Protein AF-A0A7Y4UCQ4-F1 (afdb_monomer_lite)

pLDDT: mean 80.86, std 16.16, range [41.56, 97.5]

Sequence (188 aa):
MRIICIPLCLLLSLCVSLFAQTPTPTATPKPRFQRITSHVVVISIGGLQGICVTKPSNCATPMVALQRWRERGVVAQTAESVYPSQTLPAHATILTGRLPVDHKVTTNQHFDETRGTLSETNLDDALHLPKENLLSLLEKEKLTVAAMGFPMTAQAAITTNQSFAVVTQPNTRKAKETLAAVVTRDRA

Foldseek 3Di:
DDDDPPPVVVVVVVVVVVPPPDPDPPPDPDDDDDDPDPDDDDDDDPPPDLCCLQPVVPDPDRPPVSVVCVVVHDDDPDDDAAPVNDQQQRLLCVFAVDHCVVLVCHDQFDQDPVVRHTDPDGPQALVSGDCDTNLNVCVVVVHADEEALRGSCVVGPHNYYDHVRPPPDDPVVVVVVSVVVVVVVVVD

Structure (mmCIF, N/CA/C/O backbone):
data_AF-A0A7Y4UCQ4-F1
#
_entry.id   AF-A0A7Y4UCQ4-F1
#
loop_
_atom_site.group_PDB
_atom_site.id
_atom_site.type_symbol
_atom_site.label_atom_id
_atom_site.label_alt_id
_atom_site.label_comp_id
_atom_site.label_asym_id
_atom_site.label_entity_id
_atom_site.label_seq_id
_atom_site.pdbx_PDB_ins_code
_atom_site.Cartn_x
_atom_site.Cartn_y
_atom_site.Cartn_z
_atom_site.occupancy
_atom_site.B_iso_or_equiv
_atom_site.auth_seq_id
_atom_site.auth_comp_id
_atom_site.auth_asym_id
_atom_site.auth_atom_id
_atom_site.pdbx_PDB_model_num
ATOM 1 N N . MET A 1 1 ? -38.348 -35.809 -60.763 1.00 48.44 1 MET A N 1
ATOM 2 C CA . MET A 1 1 ? -37.466 -36.009 -59.591 1.00 48.44 1 MET A CA 1
ATOM 3 C C . MET A 1 1 ? -36.905 -34.650 -59.195 1.00 48.44 1 MET A C 1
ATOM 5 O O . MET A 1 1 ? -36.366 -33.995 -60.073 1.00 48.44 1 MET A O 1
ATOM 9 N N . ARG A 1 2 ? -37.017 -34.277 -57.908 1.00 53.09 2 ARG A N 1
ATOM 10 C CA . ARG A 1 2 ? -36.515 -33.042 -57.254 1.00 53.09 2 ARG A CA 1
ATOM 11 C C . ARG A 1 2 ? -37.403 -31.798 -57.430 1.00 53.09 2 ARG A C 1
ATOM 13 O O . ARG A 1 2 ? -37.571 -31.352 -58.548 1.00 53.09 2 ARG A O 1
ATOM 20 N N . ILE A 1 3 ? -37.953 -31.308 -56.307 1.00 54.47 3 ILE A N 1
ATOM 21 C CA . ILE A 1 3 ? -38.350 -29.928 -55.898 1.00 54.47 3 ILE A CA 1
ATOM 22 C C . ILE A 1 3 ? -39.468 -30.075 -54.832 1.00 54.47 3 ILE A C 1
ATOM 24 O O . ILE A 1 3 ? -40.606 -29.706 -55.064 1.00 54.47 3 ILE A O 1
ATOM 28 N N . ILE A 1 4 ? -39.195 -30.713 -53.681 1.00 53.38 4 ILE A N 1
ATOM 29 C CA . ILE A 1 4 ? -40.130 -30.730 -52.519 1.00 53.38 4 ILE A CA 1
ATOM 30 C C . ILE A 1 4 ? -39.394 -30.586 -51.158 1.00 53.38 4 ILE A C 1
ATOM 32 O O . ILE A 1 4 ? -40.015 -30.251 -50.159 1.00 53.38 4 ILE A O 1
ATOM 36 N N . CYS A 1 5 ? -38.061 -30.724 -51.077 1.00 52.44 5 CYS A N 1
ATOM 37 C CA . CYS A 1 5 ? -37.345 -30.699 -49.782 1.00 52.44 5 CYS A CA 1
ATOM 38 C C . CYS A 1 5 ? -36.975 -29.313 -49.217 1.00 52.44 5 CYS A C 1
ATOM 40 O O . CYS A 1 5 ? -36.565 -29.232 -48.064 1.00 52.44 5 CYS A O 1
ATOM 42 N N . ILE A 1 6 ? -37.069 -28.226 -49.987 1.00 54.78 6 ILE A N 1
ATOM 43 C CA . ILE A 1 6 ? -36.494 -26.931 -49.574 1.00 54.78 6 ILE A CA 1
ATOM 44 C C . ILE A 1 6 ? -37.368 -26.129 -48.578 1.00 54.78 6 ILE A C 1
ATOM 46 O O . ILE A 1 6 ? -36.792 -25.560 -47.649 1.00 54.78 6 ILE A O 1
ATOM 50 N N . PRO A 1 7 ? -38.719 -26.089 -48.653 1.00 51.59 7 PRO A N 1
ATOM 51 C CA . PRO A 1 7 ? -39.489 -25.227 -47.749 1.00 51.59 7 PRO A CA 1
ATOM 52 C C . PRO A 1 7 ? -39.621 -25.807 -46.329 1.00 51.59 7 PRO A C 1
ATOM 54 O O . PRO A 1 7 ? -39.825 -25.057 -45.378 1.00 51.59 7 PRO A O 1
ATOM 57 N N . LEU A 1 8 ? -39.448 -27.124 -46.161 1.00 49.56 8 LEU A N 1
ATOM 58 C CA . LEU A 1 8 ? -39.571 -27.802 -44.866 1.00 49.56 8 LEU A CA 1
ATOM 59 C C . LEU A 1 8 ? -38.331 -27.600 -43.973 1.00 49.56 8 LEU A C 1
ATOM 61 O O . LEU A 1 8 ? -38.465 -27.449 -42.761 1.00 49.56 8 LEU A O 1
ATOM 65 N N . CYS A 1 9 ? -37.131 -27.516 -44.560 1.00 50.75 9 CYS A N 1
ATOM 66 C CA . CYS A 1 9 ? -35.904 -27.222 -43.809 1.00 50.75 9 CYS A CA 1
ATOM 67 C C . CYS A 1 9 ? -35.824 -25.759 -43.339 1.00 50.75 9 CYS A C 1
ATOM 69 O O . CYS A 1 9 ? -35.298 -25.498 -42.259 1.00 50.75 9 CYS A O 1
ATOM 71 N N . LEU A 1 10 ? -36.377 -24.810 -44.105 1.00 52.69 10 LEU A N 1
ATOM 72 C CA . LEU A 1 10 ? -36.414 -23.391 -43.723 1.00 52.69 10 LEU A CA 1
ATOM 73 C C . LEU A 1 10 ? -37.408 -23.114 -42.584 1.00 52.69 10 LEU A C 1
ATOM 75 O O . LEU A 1 10 ? -37.106 -22.316 -41.699 1.00 52.69 10 LEU A O 1
ATOM 79 N N . LEU A 1 11 ? -38.544 -23.821 -42.547 1.00 54.06 11 LEU A N 1
ATOM 80 C CA . LEU A 1 11 ? -39.499 -23.719 -41.437 1.00 54.06 11 LEU A CA 1
ATOM 81 C C . LEU A 1 11 ? -38.989 -24.379 -40.145 1.00 54.06 11 LEU A C 1
ATOM 83 O O . LEU A 1 11 ? -39.201 -23.828 -39.066 1.00 54.06 11 LEU A O 1
ATOM 87 N N . LEU A 1 12 ? -38.264 -25.503 -40.228 1.00 53.12 12 LEU A N 1
ATOM 88 C CA . LEU A 1 12 ? -37.656 -26.115 -39.038 1.00 53.12 12 LEU A CA 1
ATOM 89 C C . LEU A 1 12 ? -36.521 -25.261 -38.447 1.00 53.12 12 LEU A C 1
ATOM 91 O O . LEU A 1 12 ? -36.374 -25.208 -37.227 1.00 53.12 12 LEU A O 1
ATOM 95 N N . SER A 1 13 ? -35.746 -24.562 -39.284 1.00 54.00 13 SER A N 1
ATOM 96 C CA . SER A 1 13 ? -34.643 -23.709 -38.817 1.00 54.00 13 SER A CA 1
ATOM 97 C C . SER A 1 13 ? -35.119 -22.486 -38.027 1.00 54.00 13 SER A C 1
ATOM 99 O O . SER A 1 13 ? -34.394 -22.031 -37.146 1.00 54.00 13 SER A O 1
ATOM 101 N N . LEU A 1 14 ? -36.314 -21.958 -38.313 1.00 50.12 14 LEU A N 1
ATOM 102 C CA . LEU A 1 14 ? -36.854 -20.784 -37.619 1.00 50.12 14 LEU A CA 1
ATOM 103 C C . LEU A 1 14 ? -37.427 -21.137 -36.231 1.00 50.12 14 LEU A C 1
ATOM 105 O O . LEU A 1 14 ? -37.374 -20.324 -35.310 1.00 50.12 14 LEU A O 1
ATOM 109 N N . CYS A 1 15 ? -37.915 -22.370 -36.046 1.00 48.78 15 CYS A N 1
ATOM 110 C CA . CYS A 1 15 ? -38.426 -22.847 -34.755 1.00 48.78 15 CYS A CA 1
ATOM 111 C C . CYS A 1 15 ? -37.326 -23.060 -33.704 1.00 48.78 15 CYS A C 1
ATOM 113 O O . CYS A 1 15 ? -37.584 -22.882 -32.514 1.00 48.78 15 CYS A O 1
ATOM 115 N N . VAL A 1 16 ? -36.100 -23.406 -34.112 1.00 51.31 16 VAL A N 1
ATOM 116 C CA . VAL A 1 16 ? -34.990 -23.640 -33.168 1.00 51.31 16 VAL A CA 1
ATOM 117 C C . VAL A 1 16 ? -34.445 -22.325 -32.594 1.00 51.31 16 VAL A C 1
ATOM 119 O O . VAL A 1 16 ? -33.997 -22.291 -31.450 1.00 51.31 16 VAL A O 1
ATOM 122 N N . SER A 1 17 ? -34.550 -21.212 -33.327 1.00 49.72 17 SER A N 1
ATOM 123 C CA . SER A 1 17 ? -34.085 -19.895 -32.864 1.00 49.72 17 SER A CA 1
ATOM 124 C C . SER A 1 17 ? -34.969 -19.275 -31.775 1.00 49.72 17 SER A C 1
ATOM 126 O O . SER A 1 17 ? -34.484 -18.454 -31.002 1.00 49.72 17 SER A O 1
ATOM 128 N N . LEU A 1 18 ? -36.251 -19.658 -31.686 1.00 51.47 18 LEU A N 1
ATOM 129 C CA . LEU A 1 18 ? -37.176 -19.107 -30.684 1.00 51.47 18 LEU A CA 1
ATOM 130 C C . LEU A 1 18 ? -36.986 -19.698 -29.278 1.00 51.47 18 LEU A C 1
ATOM 132 O O . LEU A 1 18 ? -37.377 -19.062 -28.303 1.00 51.47 18 LEU A O 1
ATOM 136 N N . PHE A 1 19 ? -36.373 -20.880 -29.152 1.00 55.34 19 PHE A N 1
ATOM 137 C CA . PHE A 1 19 ? -36.193 -21.560 -27.861 1.00 55.34 19 PHE A CA 1
ATOM 138 C C . PHE A 1 19 ? -34.831 -21.318 -27.194 1.00 55.34 19 PHE A C 1
ATOM 140 O O . PHE A 1 19 ? -34.621 -21.753 -26.064 1.00 55.34 19 PHE A O 1
ATOM 147 N N . ALA A 1 20 ? -33.916 -20.588 -27.836 1.00 47.06 20 ALA A N 1
ATOM 148 C CA . ALA A 1 20 ? -32.603 -20.263 -27.278 1.00 47.06 20 ALA A CA 1
ATOM 149 C C . ALA A 1 20 ? -32.577 -18.878 -26.603 1.00 47.06 20 ALA A C 1
ATOM 151 O O . ALA A 1 20 ? -31.683 -18.073 -26.850 1.00 47.06 20 ALA A O 1
ATOM 152 N N . GLN A 1 21 ? -33.551 -18.572 -25.741 1.00 57.75 21 GLN A N 1
ATOM 153 C CA . GLN A 1 21 ? -33.396 -17.469 -24.791 1.00 57.75 21 GLN A CA 1
ATOM 154 C C . GLN A 1 21 ? -32.648 -18.011 -23.573 1.00 57.75 21 GLN A C 1
ATOM 156 O O . GLN A 1 21 ? -33.246 -18.587 -22.666 1.00 57.75 21 GLN A O 1
ATOM 161 N N . THR A 1 22 ? -31.320 -17.869 -23.557 1.00 65.69 22 THR A N 1
ATOM 162 C CA . THR A 1 22 ? -30.560 -18.056 -22.316 1.00 65.69 22 THR A CA 1
ATOM 163 C C . THR A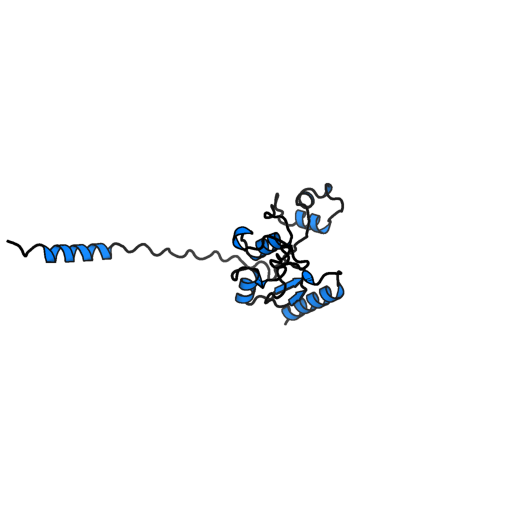 1 22 ? -31.117 -17.079 -21.281 1.00 65.69 22 THR A C 1
ATOM 165 O O . THR A 1 22 ? -31.174 -15.885 -21.590 1.00 65.69 22 THR A O 1
ATOM 168 N N . PRO A 1 23 ? -31.546 -17.534 -20.090 1.00 63.81 23 PRO A N 1
ATOM 169 C CA . PRO A 1 23 ? -32.073 -16.636 -19.074 1.00 63.81 23 PRO A CA 1
ATOM 170 C C . PRO A 1 23 ? -31.024 -15.568 -18.772 1.00 63.81 23 PRO A C 1
ATOM 172 O O . PRO A 1 23 ? -29.899 -15.884 -18.384 1.00 63.81 23 PRO A O 1
ATOM 175 N N . THR A 1 24 ? -31.385 -14.302 -18.990 1.00 66.69 24 THR A N 1
ATOM 176 C CA . THR A 1 24 ? -30.556 -13.159 -18.612 1.00 66.69 24 THR A CA 1
ATOM 177 C C . THR A 1 24 ? -30.213 -13.313 -17.131 1.00 66.69 24 THR A C 1
ATOM 179 O O . THR A 1 24 ? -31.143 -13.415 -16.322 1.00 66.69 24 THR A O 1
ATOM 182 N N . PRO A 1 25 ? -28.922 -13.359 -16.747 1.00 63.34 25 PRO A N 1
ATOM 183 C CA . PRO A 1 25 ? -28.536 -13.429 -15.348 1.00 63.34 25 PRO A CA 1
ATOM 184 C C . PRO A 1 25 ? -29.221 -12.282 -14.611 1.00 63.34 25 PRO A C 1
ATOM 186 O O . PRO A 1 25 ? -28.957 -11.109 -14.880 1.00 63.34 25 PRO A O 1
ATOM 189 N N . THR A 1 26 ? -30.159 -12.616 -13.729 1.00 65.00 26 THR A N 1
ATOM 190 C CA . THR A 1 26 ? -30.819 -11.620 -12.891 1.00 65.00 26 THR A CA 1
ATOM 191 C C . THR A 1 26 ? -29.742 -11.061 -11.978 1.00 65.00 26 THR A C 1
ATOM 193 O O . THR A 1 26 ? -29.223 -11.777 -11.124 1.00 65.00 26 THR A O 1
ATOM 196 N N . ALA A 1 27 ? -29.341 -9.812 -12.218 1.00 69.31 27 ALA A N 1
ATOM 197 C CA . ALA A 1 27 ? -28.326 -9.142 -11.425 1.00 69.31 27 ALA A CA 1
ATOM 198 C C . ALA A 1 27 ? -28.808 -9.079 -9.974 1.00 69.31 27 ALA A C 1
ATOM 200 O O . ALA A 1 27 ? -29.725 -8.326 -9.642 1.00 69.31 27 ALA A O 1
ATOM 201 N N . THR A 1 28 ? -28.211 -9.896 -9.111 1.00 72.06 28 THR A N 1
ATOM 202 C CA . THR A 1 28 ? -28.491 -9.876 -7.680 1.00 72.06 28 THR A CA 1
ATOM 203 C C . THR A 1 28 ? -28.173 -8.472 -7.159 1.00 72.06 28 THR A C 1
ATOM 205 O O . THR A 1 28 ? -27.072 -7.972 -7.429 1.00 72.06 28 THR A O 1
ATOM 208 N N . PRO A 1 29 ? -29.095 -7.804 -6.440 1.00 72.50 29 PRO A N 1
ATOM 209 C CA . PRO A 1 29 ? -28.821 -6.496 -5.862 1.00 72.50 29 PRO A CA 1
ATOM 210 C C . PRO A 1 29 ? -27.549 -6.578 -5.019 1.00 72.50 29 PRO A C 1
ATOM 212 O O . PRO A 1 29 ? -27.463 -7.401 -4.105 1.00 72.50 29 PRO A O 1
ATOM 215 N N . LYS A 1 30 ? -26.542 -5.754 -5.339 1.00 74.81 30 LYS A N 1
ATOM 216 C CA . LYS A 1 30 ? -25.312 -5.708 -4.542 1.00 74.81 30 LYS A CA 1
ATOM 217 C C . LYS A 1 30 ? -25.698 -5.372 -3.096 1.00 74.81 30 LYS A C 1
ATOM 219 O O . LYS A 1 30 ? -26.387 -4.366 -2.898 1.00 74.81 30 LYS A O 1
ATOM 224 N N . PRO A 1 31 ? -25.283 -6.173 -2.099 1.00 70.38 31 PRO A N 1
ATOM 225 C CA . PRO A 1 31 ? -25.589 -5.887 -0.706 1.00 70.38 31 PRO A CA 1
ATOM 226 C C . PRO A 1 31 ? -25.079 -4.488 -0.362 1.00 70.38 31 P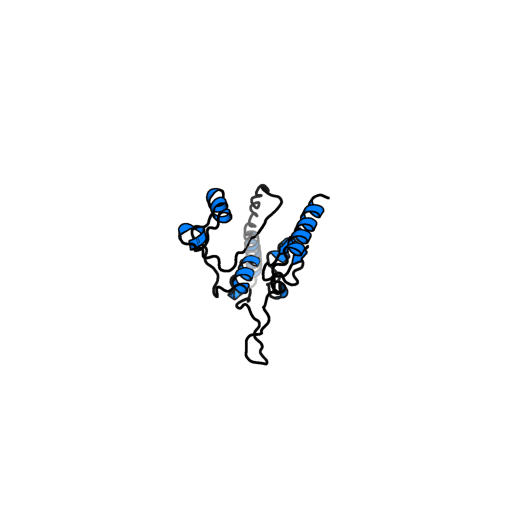RO A C 1
ATOM 228 O O . PRO A 1 31 ? -23.898 -4.173 -0.524 1.00 70.38 31 PRO A O 1
ATOM 231 N N . ARG A 1 32 ? -25.999 -3.617 0.056 1.00 74.25 32 ARG A N 1
ATOM 232 C CA . ARG A 1 32 ? -25.680 -2.239 0.419 1.00 74.25 32 ARG A CA 1
ATOM 233 C C . ARG A 1 32 ? -25.314 -2.224 1.896 1.00 74.25 32 ARG A C 1
ATOM 235 O O . ARG A 1 32 ? -26.188 -2.218 2.756 1.00 74.25 32 ARG A O 1
ATOM 242 N N . PHE A 1 33 ? -24.018 -2.265 2.184 1.00 80.25 33 PHE A N 1
ATOM 243 C CA . PHE A 1 33 ? -23.524 -2.145 3.552 1.00 80.25 33 PHE A CA 1
ATOM 244 C C . PHE A 1 33 ? -23.878 -0.764 4.118 1.00 80.25 33 PHE A C 1
ATOM 246 O O . PHE A 1 33 ? -23.744 0.254 3.432 1.00 80.25 33 PHE A O 1
ATOM 253 N N . GLN A 1 34 ? -24.341 -0.723 5.369 1.00 85.06 34 GLN A N 1
ATOM 254 C CA . GLN A 1 34 ? -24.576 0.536 6.067 1.00 85.06 34 GLN A CA 1
ATOM 255 C C . GLN A 1 34 ? -23.235 1.251 6.273 1.00 85.06 34 GLN A C 1
ATOM 257 O O . GLN A 1 34 ? -22.260 0.649 6.723 1.00 85.06 34 GLN A O 1
ATOM 262 N N . ARG A 1 35 ? -23.175 2.545 5.939 1.00 84.12 35 ARG A N 1
ATOM 263 C CA . ARG A 1 35 ? -21.976 3.360 6.156 1.00 84.12 35 ARG A CA 1
ATOM 264 C C . ARG A 1 35 ? -21.767 3.544 7.660 1.00 84.12 35 ARG A C 1
ATOM 266 O O . ARG A 1 35 ? -22.547 4.237 8.303 1.00 84.12 35 ARG A O 1
ATOM 273 N N . ILE A 1 36 ? -20.714 2.933 8.197 1.00 89.44 36 ILE A N 1
ATOM 274 C CA . ILE A 1 36 ? -20.355 3.024 9.624 1.00 89.44 36 ILE A CA 1
ATOM 275 C C . ILE A 1 36 ? -19.382 4.172 9.935 1.00 89.44 36 ILE A C 1
ATOM 277 O O . ILE A 1 36 ? -19.223 4.544 11.090 1.00 89.44 36 ILE A O 1
ATOM 281 N N . THR A 1 37 ? -18.722 4.733 8.916 1.00 91.19 37 THR A N 1
ATOM 282 C CA . THR A 1 37 ? -17.772 5.847 9.055 1.00 91.19 37 THR A CA 1
ATOM 283 C C . THR A 1 37 ? -17.761 6.722 7.805 1.00 91.19 37 THR A C 1
ATOM 285 O O . THR A 1 37 ? -18.023 6.254 6.690 1.00 91.19 37 THR A O 1
ATOM 288 N N . SER A 1 38 ? -17.435 8.002 7.982 1.00 90.12 38 SER A N 1
ATOM 289 C CA . SER A 1 38 ? -17.195 8.920 6.870 1.00 90.12 38 SER A CA 1
ATOM 290 C C . SER A 1 38 ? -15.768 8.861 6.336 1.00 90.12 38 SER A C 1
ATOM 292 O O . SER A 1 38 ? -15.560 9.203 5.174 1.00 90.12 38 SER A O 1
ATOM 294 N N . HIS A 1 39 ? -14.830 8.359 7.142 1.00 92.88 39 HIS A N 1
ATOM 295 C CA . HIS A 1 39 ? -13.393 8.441 6.903 1.00 92.88 39 HIS A CA 1
ATOM 296 C C . HIS A 1 39 ? -12.734 7.069 6.997 1.00 92.88 39 HIS A C 1
ATOM 298 O O . HIS A 1 39 ? -13.101 6.247 7.841 1.00 92.88 39 HIS A O 1
ATOM 304 N N . VAL A 1 40 ? -11.723 6.853 6.157 1.00 93.94 40 VAL A N 1
ATOM 305 C CA . VAL A 1 40 ? -10.863 5.666 6.175 1.00 93.94 40 VAL A CA 1
ATOM 306 C C . VAL A 1 40 ? -9.414 6.127 6.256 1.00 93.94 40 VAL A C 1
ATOM 308 O O . VAL A 1 40 ? -8.990 6.981 5.483 1.00 93.94 40 VAL A O 1
ATOM 311 N N . VAL A 1 41 ? -8.661 5.558 7.197 1.00 94.38 41 VAL A N 1
ATOM 312 C CA . VAL A 1 41 ? -7.231 5.828 7.369 1.00 94.38 41 VAL A CA 1
ATOM 313 C C . VAL A 1 41 ? -6.470 4.531 7.150 1.00 94.38 41 VAL A C 1
ATOM 315 O O . VAL A 1 41 ? -6.731 3.536 7.825 1.00 94.38 41 VAL A O 1
ATOM 318 N N . VAL A 1 42 ? -5.520 4.556 6.218 1.00 94.88 42 VAL A N 1
ATOM 319 C CA . VAL A 1 42 ? -4.606 3.443 5.950 1.00 94.88 42 VAL A CA 1
ATOM 320 C C . VAL A 1 42 ? -3.223 3.830 6.457 1.00 94.88 42 VAL A C 1
ATOM 322 O O . VAL A 1 42 ? -2.682 4.863 6.070 1.00 94.88 42 VAL A O 1
ATOM 325 N N . ILE A 1 43 ? -2.658 3.002 7.335 1.00 93.88 43 ILE A N 1
ATOM 326 C CA . ILE A 1 43 ? -1.323 3.196 7.903 1.00 93.88 43 ILE A CA 1
ATOM 327 C C . ILE A 1 43 ? -0.461 2.017 7.473 1.00 93.88 43 ILE A C 1
ATOM 329 O O . ILE A 1 43 ? -0.797 0.870 7.756 1.00 93.88 43 ILE A O 1
ATOM 333 N N . SER A 1 44 ? 0.661 2.313 6.823 1.00 93.00 44 SER A N 1
ATOM 334 C CA . SER A 1 44 ? 1.694 1.331 6.505 1.00 93.00 44 SER A CA 1
ATOM 335 C C . SER A 1 44 ? 2.938 1.612 7.342 1.00 93.00 44 SER A C 1
ATOM 337 O O . SER A 1 44 ? 3.382 2.756 7.431 1.00 93.00 44 SER A O 1
ATOM 339 N N . ILE A 1 45 ? 3.484 0.575 7.982 1.00 91.50 45 ILE A N 1
ATOM 340 C CA . ILE A 1 45 ? 4.684 0.664 8.823 1.00 91.50 45 ILE A CA 1
ATOM 341 C C . ILE A 1 45 ? 5.759 -0.218 8.189 1.00 91.50 45 ILE A C 1
ATOM 343 O O . ILE A 1 45 ? 5.703 -1.445 8.275 1.00 91.50 45 ILE A O 1
ATOM 347 N N . GLY A 1 46 ? 6.736 0.412 7.534 1.00 88.69 46 GLY A N 1
ATOM 348 C CA . GLY A 1 46 ? 7.826 -0.290 6.857 1.00 88.69 46 GLY A CA 1
ATOM 349 C C . GLY A 1 46 ? 8.634 -1.164 7.819 1.00 88.69 46 GLY A C 1
ATOM 350 O O . GLY A 1 46 ? 9.032 -0.714 8.890 1.00 88.69 46 GLY A O 1
ATOM 351 N N . GLY A 1 47 ? 8.866 -2.424 7.440 1.00 88.31 47 GLY A N 1
ATOM 352 C CA . GLY A 1 47 ? 9.669 -3.365 8.228 1.00 88.31 47 GLY A CA 1
ATOM 353 C C . GLY A 1 47 ? 9.016 -3.866 9.522 1.00 88.31 47 GLY A C 1
ATOM 354 O O . GLY A 1 47 ? 9.679 -4.559 10.295 1.00 88.31 47 GLY A O 1
ATOM 355 N N . LEU A 1 48 ? 7.736 -3.559 9.776 1.00 90.81 48 LEU A N 1
ATOM 356 C CA . LEU A 1 48 ? 7.022 -4.103 10.930 1.00 90.81 48 LEU A CA 1
ATOM 357 C C . LEU A 1 48 ? 6.842 -5.615 10.769 1.00 90.81 48 LEU A C 1
ATOM 359 O O . LEU A 1 48 ? 6.058 -6.087 9.949 1.00 90.81 48 LEU A O 1
ATOM 363 N N . GLN A 1 49 ? 7.556 -6.381 11.586 1.00 88.69 49 GLN A N 1
ATOM 364 C CA . GLN A 1 49 ? 7.448 -7.834 11.568 1.00 88.69 49 GLN A CA 1
ATOM 365 C C . GLN A 1 49 ? 6.079 -8.276 12.108 1.00 88.69 49 GLN A C 1
ATOM 367 O O . GLN A 1 49 ? 5.649 -7.828 13.170 1.00 88.69 49 GLN A O 1
ATOM 372 N N . GLY A 1 50 ? 5.406 -9.209 11.429 1.00 89.25 50 GLY A N 1
ATOM 373 C CA . GLY A 1 50 ? 4.090 -9.706 11.862 1.00 89.25 50 GLY A CA 1
ATOM 374 C C . GLY A 1 50 ? 4.101 -10.301 13.277 1.00 89.25 50 GLY A C 1
ATOM 375 O O . GLY A 1 50 ? 3.178 -10.064 14.059 1.00 89.25 50 GLY A O 1
ATOM 376 N N . ILE A 1 51 ? 5.204 -10.965 13.661 1.00 89.31 51 ILE A N 1
ATOM 377 C CA . ILE A 1 51 ? 5.389 -11.523 15.012 1.00 89.31 51 ILE A CA 1
ATOM 378 C C . ILE A 1 51 ? 5.235 -10.460 16.097 1.00 89.31 51 ILE A C 1
ATOM 380 O O . ILE A 1 51 ? 4.729 -10.745 17.179 1.00 89.31 51 ILE A O 1
ATOM 384 N N . CYS A 1 52 ? 5.609 -9.225 15.777 1.00 89.75 52 CYS A N 1
ATOM 385 C CA . CYS A 1 52 ? 5.582 -8.108 16.691 1.00 89.75 52 CYS A CA 1
ATOM 386 C C . CYS A 1 52 ? 4.171 -7.583 16.979 1.00 89.75 52 CYS A C 1
ATOM 388 O O . CYS A 1 52 ? 3.905 -7.026 18.044 1.00 89.75 52 CYS A O 1
ATOM 390 N N . VAL A 1 53 ? 3.245 -7.809 16.049 1.00 89.62 53 VAL A N 1
ATOM 391 C CA . VAL A 1 53 ? 1.822 -7.510 16.227 1.00 89.62 53 VAL A CA 1
ATOM 392 C C . VAL A 1 53 ? 1.145 -8.635 17.009 1.00 89.62 53 VAL A C 1
ATOM 394 O O . VAL A 1 53 ? 0.386 -8.378 17.942 1.00 89.62 53 VAL A O 1
ATOM 397 N N . THR A 1 54 ? 1.441 -9.894 16.671 1.00 89.44 54 THR A N 1
ATOM 398 C CA . THR A 1 54 ? 0.775 -11.059 17.277 1.00 89.44 54 THR A CA 1
ATOM 399 C C . THR A 1 54 ? 1.302 -11.415 18.666 1.00 89.44 54 THR A C 1
ATOM 401 O O . THR A 1 54 ? 0.537 -11.872 19.515 1.00 89.44 54 THR A O 1
ATOM 404 N N . LYS A 1 55 ? 2.605 -11.211 18.901 1.00 89.25 55 LYS A N 1
ATOM 405 C CA . LYS A 1 55 ? 3.327 -11.506 20.147 1.00 89.25 55 LYS A CA 1
ATOM 406 C C . LYS A 1 55 ? 4.191 -10.296 20.535 1.00 89.25 55 LYS A C 1
ATOM 408 O O . LYS A 1 55 ? 5.405 -10.327 20.347 1.00 89.25 55 LYS A O 1
ATOM 413 N N . PRO A 1 56 ? 3.590 -9.227 21.090 1.00 87.44 56 PRO A N 1
ATOM 414 C CA . PRO A 1 56 ? 4.299 -7.973 21.369 1.00 87.44 56 PRO A CA 1
ATOM 415 C C . PRO A 1 56 ? 5.503 -8.106 22.312 1.00 87.44 56 PRO A C 1
ATOM 417 O O . PRO A 1 56 ? 6.409 -7.281 22.258 1.00 87.44 56 PRO A O 1
ATOM 420 N N . SER A 1 57 ? 5.541 -9.149 23.148 1.00 88.50 57 SER A N 1
ATOM 421 C CA . SER A 1 57 ? 6.686 -9.490 24.006 1.00 88.50 57 SER A CA 1
ATOM 422 C C . SER A 1 57 ? 7.958 -9.838 23.228 1.00 88.50 57 SER A C 1
ATOM 424 O O . SER A 1 57 ? 9.043 -9.787 23.792 1.00 88.50 57 SER A O 1
ATOM 426 N N . ASN A 1 58 ? 7.836 -10.198 21.948 1.00 87.31 58 ASN A N 1
ATOM 427 C CA . ASN A 1 58 ? 8.960 -10.582 21.094 1.00 87.31 58 ASN A CA 1
ATOM 428 C C . ASN A 1 58 ? 9.591 -9.380 20.370 1.00 87.31 58 ASN A C 1
ATOM 430 O O . ASN A 1 58 ? 10.495 -9.561 19.559 1.00 87.31 58 ASN A O 1
ATOM 434 N N . CYS A 1 59 ? 9.108 -8.161 20.622 1.00 88.12 59 CYS A N 1
ATOM 435 C CA . CYS A 1 59 ? 9.633 -6.943 20.017 1.00 88.12 59 CYS A CA 1
ATOM 436 C C . CYS A 1 59 ? 10.677 -6.280 20.897 1.00 88.12 59 CYS A C 1
ATOM 438 O O . CYS A 1 59 ? 10.491 -6.163 22.105 1.00 88.12 59 CYS A O 1
ATOM 440 N N . ALA A 1 60 ? 11.705 -5.714 20.266 1.00 85.38 60 ALA A N 1
ATOM 441 C CA . ALA A 1 60 ? 12.703 -4.903 20.958 1.00 85.38 60 ALA A CA 1
ATOM 442 C C . ALA A 1 60 ? 12.108 -3.642 21.616 1.00 85.38 60 ALA A C 1
ATOM 444 O O . ALA A 1 60 ? 12.671 -3.121 22.575 1.00 85.38 60 ALA A O 1
ATOM 445 N N . THR A 1 61 ? 10.982 -3.129 21.108 1.00 86.56 61 THR A N 1
ATOM 446 C CA . THR A 1 61 ? 10.357 -1.897 21.605 1.00 86.56 61 THR A CA 1
ATOM 447 C C . THR A 1 61 ? 8.864 -2.104 21.861 1.00 86.56 61 THR A C 1
ATOM 449 O O . THR A 1 61 ? 8.165 -2.644 20.997 1.00 86.56 61 THR A O 1
ATOM 452 N N . PRO A 1 62 ? 8.337 -1.655 23.017 1.00 85.94 62 PRO A N 1
ATOM 453 C CA . PRO A 1 62 ? 6.914 -1.746 23.309 1.00 85.94 62 PRO A CA 1
ATOM 454 C C . PRO A 1 62 ? 6.097 -0.809 22.408 1.00 85.94 62 PRO A C 1
ATOM 456 O O . PRO A 1 62 ? 6.290 0.405 22.395 1.00 85.94 62 PRO A O 1
ATOM 459 N N . MET A 1 63 ? 5.128 -1.372 21.683 1.00 90.06 63 MET A N 1
ATOM 460 C CA . MET A 1 63 ? 4.233 -0.640 20.777 1.00 90.06 63 MET A CA 1
ATOM 461 C C . MET A 1 63 ? 2.834 -0.495 21.387 1.00 90.06 63 MET A C 1
ATOM 463 O O . MET A 1 63 ? 1.879 -1.142 20.959 1.00 90.06 63 MET A O 1
ATOM 467 N N . VAL A 1 64 ? 2.708 0.360 22.408 1.00 90.88 64 VAL A N 1
ATOM 468 C CA . VAL A 1 64 ? 1.486 0.503 23.232 1.00 90.88 64 VAL A CA 1
ATOM 469 C C . VAL A 1 64 ? 0.233 0.805 22.399 1.00 90.88 64 VAL A C 1
ATOM 471 O O . VAL A 1 64 ? -0.834 0.253 22.663 1.00 90.88 64 VAL A O 1
ATOM 474 N N . ALA A 1 65 ? 0.345 1.652 21.372 1.00 91.31 65 ALA A N 1
ATOM 475 C CA . ALA A 1 65 ? -0.782 1.961 20.489 1.00 91.31 65 ALA A CA 1
ATOM 476 C C . ALA A 1 65 ? -1.263 0.726 19.705 1.00 91.31 65 ALA A C 1
ATOM 478 O O . ALA A 1 65 ? -2.459 0.442 19.699 1.00 91.31 65 ALA A O 1
ATOM 479 N N . LEU A 1 66 ? -0.337 -0.049 19.122 1.00 90.25 66 LEU A N 1
ATOM 480 C CA . LEU A 1 66 ? -0.669 -1.280 18.396 1.00 90.25 66 LEU A CA 1
ATOM 481 C C . LEU A 1 66 ? -1.278 -2.339 19.319 1.00 90.25 66 LEU A C 1
ATOM 483 O O . LEU A 1 66 ? -2.221 -3.018 18.924 1.00 90.25 66 LEU A O 1
ATOM 487 N N . GLN A 1 67 ? -0.788 -2.452 20.556 1.00 91.31 67 GLN A N 1
ATOM 488 C CA . GLN A 1 67 ? -1.358 -3.365 21.552 1.00 91.31 67 GLN A CA 1
ATOM 489 C C . GLN A 1 67 ? -2.819 -3.011 21.862 1.00 91.31 67 GLN A C 1
ATOM 491 O O . GLN A 1 67 ? -3.687 -3.877 21.789 1.00 91.31 67 GLN A O 1
ATOM 496 N N . ARG A 1 68 ? -3.118 -1.726 22.091 1.00 93.19 68 ARG A N 1
ATOM 497 C CA . ARG A 1 68 ? -4.498 -1.257 22.311 1.00 93.19 68 ARG A CA 1
ATOM 498 C C . ARG A 1 68 ? -5.403 -1.501 21.104 1.00 93.19 68 ARG A C 1
ATOM 500 O O . ARG A 1 68 ? -6.567 -1.852 21.281 1.00 93.19 68 ARG A O 1
ATOM 507 N N . TRP A 1 69 ? -4.899 -1.310 19.882 1.00 92.06 69 TRP A N 1
ATOM 508 C CA . TRP A 1 69 ? -5.662 -1.610 18.665 1.00 92.06 69 TRP A CA 1
ATOM 509 C C . TRP A 1 69 ? -5.910 -3.105 18.496 1.00 92.06 69 TRP A C 1
ATOM 511 O O . TRP A 1 69 ? -7.006 -3.487 18.104 1.00 92.06 69 TRP A O 1
ATOM 521 N N . ARG A 1 70 ? -4.944 -3.954 18.859 1.00 90.44 70 ARG A N 1
ATOM 522 C CA . ARG A 1 70 ? -5.123 -5.409 18.876 1.00 90.44 70 ARG A CA 1
ATOM 523 C C . ARG A 1 70 ? -6.203 -5.856 19.858 1.00 90.44 70 ARG A C 1
ATOM 525 O O . ARG A 1 70 ? -6.967 -6.752 19.532 1.00 90.44 70 ARG A O 1
ATOM 532 N N . GLU A 1 71 ? -6.266 -5.250 21.040 1.00 92.31 71 GLU A N 1
ATOM 533 C CA . GLU A 1 71 ? -7.248 -5.604 22.076 1.00 92.31 71 GLU A CA 1
ATOM 534 C C . GLU A 1 71 ? -8.680 -5.174 21.735 1.00 92.31 71 GLU A C 1
ATOM 536 O O . GLU A 1 71 ? -9.633 -5.805 22.182 1.00 92.31 71 GLU A O 1
ATOM 541 N N . ARG A 1 72 ? -8.841 -4.083 20.977 1.00 95.00 72 ARG A N 1
ATOM 542 C CA . ARG A 1 72 ? -10.151 -3.458 20.708 1.00 95.00 72 ARG A CA 1
ATOM 543 C C . ARG A 1 72 ? -10.629 -3.593 19.266 1.00 95.00 72 ARG A C 1
ATOM 545 O O . ARG A 1 72 ? -11.744 -3.184 18.958 1.00 95.00 72 ARG A O 1
ATOM 552 N N . GLY A 1 73 ? -9.769 -4.080 18.383 1.00 92.19 73 GLY A N 1
ATOM 553 C CA . GLY A 1 73 ? -10.006 -4.164 16.952 1.00 92.19 73 GLY A CA 1
ATOM 554 C C . GLY A 1 73 ? -9.915 -5.591 16.434 1.00 92.19 73 GLY A C 1
ATOM 555 O O . GLY A 1 73 ? -9.984 -6.565 17.180 1.00 92.19 73 GLY A O 1
ATOM 556 N N . VAL A 1 74 ? -9.750 -5.698 15.121 1.00 92.31 74 VAL A N 1
ATOM 557 C CA . VAL A 1 74 ? -9.546 -6.972 14.434 1.00 92.31 74 VAL A CA 1
ATOM 558 C C . VAL A 1 74 ? -8.074 -7.090 14.071 1.00 92.31 74 VAL A C 1
ATOM 560 O O . VAL A 1 74 ? -7.494 -6.170 13.496 1.00 92.31 74 VAL A O 1
ATOM 563 N N . VAL A 1 75 ? -7.473 -8.232 14.397 1.00 92.31 75 VAL A N 1
ATOM 564 C CA . VAL A 1 75 ? -6.088 -8.556 14.048 1.00 92.31 75 VAL A CA 1
ATOM 565 C C . VAL A 1 75 ? -6.061 -9.847 13.251 1.00 92.31 75 VAL A C 1
ATOM 567 O O . VAL A 1 75 ? -6.603 -10.866 13.679 1.00 92.31 75 VAL A O 1
ATOM 570 N N . ALA A 1 76 ? -5.405 -9.800 12.094 1.00 91.69 76 ALA A N 1
ATOM 571 C CA . ALA A 1 76 ? -5.083 -10.995 11.334 1.00 91.69 76 ALA A CA 1
ATOM 572 C C . ALA A 1 76 ? -4.054 -11.836 12.105 1.00 91.69 76 ALA A C 1
ATOM 574 O O . ALA A 1 76 ? -3.087 -11.299 12.648 1.00 91.69 76 ALA A O 1
ATOM 575 N N . GLN A 1 77 ? -4.255 -13.155 12.150 1.00 89.00 77 GLN A N 1
ATOM 576 C CA . GLN A 1 77 ? -3.296 -14.065 12.789 1.00 89.00 77 GLN A CA 1
ATOM 577 C C . GLN A 1 77 ? -1.969 -14.107 12.027 1.00 89.00 77 GLN A C 1
ATOM 579 O O . GLN A 1 77 ? -0.906 -14.209 12.633 1.00 89.00 77 GLN A O 1
ATOM 584 N N . THR A 1 78 ? -2.040 -14.007 10.703 1.00 86.69 78 THR A N 1
ATOM 585 C CA . THR A 1 78 ? -0.899 -13.959 9.794 1.00 86.69 78 THR A CA 1
ATOM 586 C C . THR A 1 78 ? -1.197 -12.972 8.669 1.00 86.69 78 THR A C 1
ATOM 588 O O . THR A 1 78 ? -2.349 -12.780 8.278 1.00 86.69 78 THR A O 1
ATOM 591 N N . ALA A 1 79 ? -0.152 -12.320 8.169 1.00 88.38 79 ALA A N 1
ATOM 592 C CA . ALA A 1 79 ? -0.199 -11.490 6.976 1.00 88.38 79 ALA A CA 1
ATOM 593 C C . ALA A 1 79 ? 1.097 -11.725 6.203 1.00 88.38 79 ALA A C 1
ATOM 595 O O . ALA A 1 79 ? 2.188 -11.570 6.757 1.00 88.38 79 ALA A O 1
ATOM 596 N N . GLU A 1 80 ? 0.967 -12.131 4.947 1.00 91.94 80 GLU A N 1
ATOM 597 C CA . GLU A 1 80 ? 2.101 -12.382 4.067 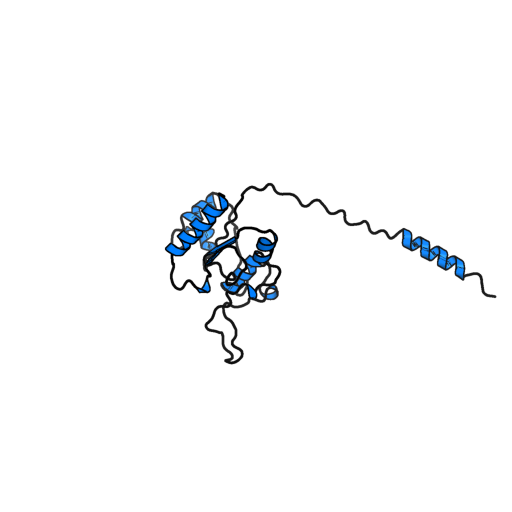1.00 91.94 80 GLU A CA 1
ATOM 598 C C . GLU A 1 80 ? 2.294 -11.191 3.133 1.00 91.94 80 GLU A C 1
ATOM 600 O O . GLU A 1 80 ? 1.338 -10.640 2.587 1.00 91.94 80 GLU A O 1
ATOM 605 N N . SER A 1 81 ? 3.551 -10.777 2.981 1.00 94.38 81 SER A N 1
ATOM 606 C CA . SER A 1 81 ? 3.929 -9.797 1.967 1.00 94.38 81 SER A CA 1
ATOM 607 C C . SER A 1 81 ? 4.004 -10.469 0.596 1.00 94.38 81 SER A C 1
ATOM 609 O O . SER A 1 81 ? 4.091 -11.689 0.483 1.00 94.38 81 SER A O 1
ATOM 611 N N . VAL A 1 82 ? 4.048 -9.660 -0.457 1.00 96.69 82 VAL A N 1
ATOM 612 C CA . VAL A 1 82 ? 4.395 -10.132 -1.799 1.00 96.69 82 VAL A CA 1
ATOM 613 C C . VAL A 1 82 ? 5.883 -10.430 -1.931 1.00 96.69 82 VAL A C 1
ATOM 615 O O . VAL A 1 82 ? 6.694 -9.883 -1.182 1.00 96.69 82 VAL A O 1
ATOM 618 N N . TYR A 1 83 ? 6.233 -11.249 -2.926 1.00 96.00 83 TYR A N 1
ATOM 619 C CA . TYR A 1 83 ? 7.607 -11.406 -3.389 1.00 96.00 83 TYR A CA 1
ATOM 620 C C . TYR A 1 83 ? 7.872 -10.523 -4.627 1.00 96.00 83 TYR A C 1
ATOM 622 O O . TYR A 1 83 ? 7.088 -10.583 -5.578 1.00 96.00 83 TYR A O 1
ATOM 630 N N . PRO A 1 84 ? 8.978 -9.757 -4.663 1.00 94.62 84 PRO A N 1
ATOM 631 C CA . PRO A 1 84 ? 9.931 -9.560 -3.570 1.00 94.62 84 PRO A CA 1
ATOM 632 C C . PRO A 1 84 ? 9.352 -8.666 -2.461 1.00 94.62 84 PRO A C 1
ATOM 634 O O . PRO A 1 84 ? 8.616 -7.720 -2.741 1.00 94.62 84 PRO A O 1
ATOM 637 N N . SER A 1 85 ? 9.730 -8.938 -1.205 1.00 94.94 85 SER A N 1
ATOM 638 C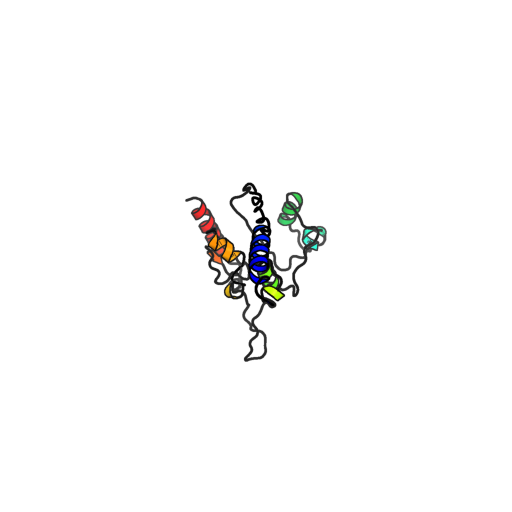 CA . SER A 1 85 ? 9.256 -8.220 -0.004 1.00 94.94 85 SER A CA 1
ATOM 639 C C . SER A 1 85 ? 9.902 -6.837 0.154 1.00 94.94 85 SER A C 1
ATOM 641 O O . SER A 1 85 ? 10.487 -6.517 1.188 1.00 94.94 85 SER A O 1
ATOM 643 N N . GLN A 1 86 ? 9.843 -6.027 -0.900 1.00 94.00 86 GLN A N 1
ATOM 644 C CA . GLN A 1 86 ? 10.340 -4.657 -0.934 1.00 94.00 86 GLN A CA 1
ATOM 645 C C . GLN A 1 86 ? 9.197 -3.649 -0.763 1.00 94.00 86 GLN A C 1
ATOM 647 O O . GLN A 1 86 ? 8.032 -3.948 -1.028 1.00 94.00 86 GLN A O 1
ATOM 652 N N . THR A 1 87 ? 9.548 -2.428 -0.351 1.00 93.56 87 THR A N 1
ATOM 653 C CA . THR A 1 87 ? 8.601 -1.339 -0.086 1.00 93.56 87 THR A CA 1
ATOM 654 C C . THR A 1 87 ? 7.676 -1.060 -1.270 1.00 93.56 87 THR A C 1
ATOM 656 O O . THR A 1 87 ? 6.463 -1.139 -1.103 1.00 93.56 87 THR A O 1
ATOM 659 N N . LEU A 1 88 ? 8.199 -0.746 -2.456 1.00 94.06 88 LEU A N 1
ATOM 660 C CA . LEU A 1 88 ? 7.370 -0.306 -3.582 1.00 94.06 88 LEU A CA 1
ATOM 661 C C . LEU A 1 88 ? 6.519 -1.435 -4.176 1.00 94.06 88 LEU A C 1
ATOM 663 O O . LEU A 1 88 ? 5.322 -1.206 -4.352 1.00 94.06 88 LEU A O 1
ATOM 667 N N . PRO A 1 89 ? 7.036 -2.665 -4.383 1.00 96.00 89 PRO A N 1
ATOM 668 C CA . PRO A 1 89 ? 6.198 -3.800 -4.772 1.00 96.00 89 PRO A CA 1
ATOM 669 C C . PRO A 1 89 ? 5.032 -4.044 -3.808 1.00 96.00 89 PRO A C 1
ATOM 671 O O . PRO A 1 89 ? 3.889 -4.150 -4.249 1.00 96.00 89 PRO A O 1
ATOM 674 N N . ALA A 1 90 ? 5.283 -4.043 -2.494 1.00 96.38 90 ALA A N 1
ATOM 675 C CA . ALA A 1 90 ? 4.231 -4.251 -1.500 1.00 96.38 90 ALA A CA 1
ATOM 676 C C . ALA A 1 90 ? 3.175 -3.130 -1.507 1.00 96.38 90 ALA A C 1
ATOM 678 O O . ALA A 1 90 ? 1.979 -3.406 -1.428 1.00 96.38 90 ALA A O 1
ATOM 679 N N . HIS A 1 91 ? 3.583 -1.866 -1.646 1.00 96.06 91 HIS A N 1
ATOM 680 C CA . HIS A 1 91 ? 2.637 -0.744 -1.674 1.00 96.06 91 HIS A CA 1
ATOM 681 C C . HIS A 1 91 ? 1.854 -0.667 -2.986 1.00 96.06 91 HIS A C 1
ATOM 683 O O . HIS A 1 91 ? 0.660 -0.370 -2.964 1.00 96.06 91 HIS A O 1
ATOM 689 N N . ALA A 1 92 ? 2.474 -1.009 -4.117 1.00 96.50 92 ALA A N 1
ATOM 690 C CA . ALA A 1 92 ? 1.764 -1.158 -5.380 1.00 96.50 92 ALA A CA 1
ATOM 691 C C . ALA A 1 92 ? 0.708 -2.272 -5.293 1.00 96.50 92 ALA A C 1
ATOM 693 O O . ALA A 1 92 ? -0.418 -2.078 -5.753 1.00 96.50 92 ALA A O 1
ATOM 694 N N . THR A 1 93 ? 1.008 -3.392 -4.624 1.00 97.31 93 THR A N 1
ATOM 695 C CA . THR A 1 93 ? 0.008 -4.432 -4.334 1.00 97.31 93 THR A CA 1
ATOM 696 C C . THR A 1 93 ? -1.137 -3.897 -3.471 1.00 97.31 93 THR A C 1
ATOM 698 O O . THR A 1 93 ? -2.295 -4.118 -3.814 1.00 97.31 93 THR A O 1
ATOM 701 N N . ILE A 1 94 ? -0.860 -3.134 -2.406 1.00 96.31 94 ILE A N 1
ATOM 702 C CA . ILE A 1 94 ? -1.911 -2.524 -1.564 1.00 96.31 94 ILE A CA 1
ATOM 703 C C . ILE A 1 94 ? -2.829 -1.609 -2.388 1.00 96.31 94 ILE A C 1
ATOM 705 O O . ILE A 1 94 ? -4.049 -1.665 -2.245 1.00 96.31 94 ILE A O 1
ATOM 709 N N . LEU A 1 95 ? -2.260 -0.777 -3.263 1.00 96.62 95 LEU A N 1
ATOM 710 C CA . LEU A 1 95 ? -3.026 0.184 -4.060 1.00 96.62 95 LEU A CA 1
ATOM 711 C C . LEU A 1 95 ? -3.770 -0.451 -5.235 1.00 96.62 95 LEU A C 1
ATOM 713 O O . LEU A 1 95 ? -4.715 0.144 -5.742 1.00 96.62 95 LEU A O 1
ATOM 717 N N . THR A 1 96 ? -3.357 -1.625 -5.704 1.00 97.12 96 THR A N 1
ATOM 718 C CA . THR A 1 96 ? -3.945 -2.247 -6.902 1.00 97.12 96 THR A CA 1
ATOM 719 C C . THR A 1 96 ? -4.768 -3.491 -6.598 1.00 97.12 96 THR A C 1
ATOM 721 O O . THR A 1 96 ? -5.599 -3.871 -7.418 1.00 97.12 96 THR A O 1
ATOM 724 N N . GLY A 1 97 ? -4.541 -4.141 -5.454 1.00 96.56 97 GLY A N 1
ATOM 725 C CA . GLY A 1 97 ? -5.077 -5.468 -5.149 1.00 96.56 97 GLY A CA 1
ATOM 726 C C . GLY A 1 97 ? -4.537 -6.573 -6.066 1.00 96.56 97 GLY A C 1
ATOM 727 O O . GLY A 1 97 ? -5.129 -7.646 -6.135 1.00 96.56 97 GLY A O 1
ATOM 728 N N . ARG A 1 98 ? -3.453 -6.308 -6.805 1.00 97.19 98 ARG A N 1
ATOM 729 C CA . ARG A 1 98 ? -2.848 -7.213 -7.792 1.00 97.19 98 ARG A CA 1
ATOM 730 C C . ARG A 1 98 ? -1.453 -7.641 -7.332 1.00 97.19 98 ARG A C 1
ATOM 732 O O . ARG A 1 98 ? -0.847 -6.954 -6.518 1.00 97.19 98 ARG A O 1
ATOM 739 N N . LEU A 1 99 ? -0.930 -8.752 -7.850 1.00 97.50 99 LEU A N 1
ATOM 740 C CA . LEU A 1 99 ? 0.434 -9.198 -7.539 1.00 97.50 99 LEU A CA 1
ATOM 741 C C . LEU A 1 99 ? 1.478 -8.450 -8.391 1.00 97.50 99 LEU A C 1
ATOM 743 O O . LEU A 1 99 ? 1.127 -7.911 -9.446 1.00 97.50 99 LEU A O 1
ATOM 747 N N . PRO A 1 100 ? 2.774 -8.467 -8.013 1.00 97.25 100 PRO A N 1
ATOM 748 C CA . PRO A 1 100 ? 3.837 -7.819 -8.787 1.00 97.25 100 PRO A CA 1
ATOM 749 C C . PRO A 1 100 ? 3.915 -8.250 -10.252 1.00 97.25 100 PRO A C 1
ATOM 751 O O . PRO A 1 100 ? 4.224 -7.435 -11.121 1.00 97.25 100 PRO A O 1
ATOM 754 N N . VAL A 1 101 ? 3.562 -9.503 -10.550 1.00 96.06 101 VAL A N 1
ATOM 755 C CA . VAL A 1 101 ? 3.477 -10.008 -11.928 1.00 96.06 101 VAL A CA 1
ATOM 756 C C . VAL A 1 101 ? 2.423 -9.274 -12.766 1.00 96.06 101 VAL A C 1
ATOM 758 O O . VAL A 1 101 ? 2.598 -9.143 -13.976 1.00 96.06 101 VAL A O 1
ATOM 761 N N . ASP A 1 102 ? 1.381 -8.732 -12.142 1.00 96.31 102 ASP A N 1
ATOM 762 C CA . ASP A 1 102 ? 0.258 -8.079 -12.812 1.00 96.31 102 ASP A CA 1
ATOM 763 C C . ASP A 1 102 ? 0.426 -6.558 -12.855 1.00 96.31 102 ASP A C 1
ATOM 765 O O . ASP A 1 102 ? 0.239 -5.949 -13.907 1.00 96.31 102 ASP A O 1
ATOM 769 N N . HIS A 1 103 ? 0.815 -5.934 -11.735 1.00 95.88 103 HIS A N 1
ATOM 770 C CA . HIS A 1 103 ? 1.018 -4.479 -11.673 1.00 95.88 103 HIS A CA 1
ATOM 771 C C . HIS A 1 103 ? 2.424 -4.023 -12.087 1.00 95.88 103 HIS A C 1
ATOM 773 O O . HIS A 1 103 ? 2.668 -2.824 -12.142 1.00 95.88 103 HIS A O 1
ATOM 779 N N . LYS A 1 104 ? 3.348 -4.952 -12.369 1.00 94.44 104 LYS A N 1
ATOM 780 C CA . LYS A 1 104 ? 4.692 -4.721 -12.943 1.00 94.44 104 LYS A CA 1
ATOM 781 C C . LYS A 1 104 ? 5.692 -3.933 -12.086 1.00 94.44 104 LYS A C 1
ATOM 783 O O . LYS A 1 104 ? 6.824 -3.730 -12.509 1.00 94.44 104 LYS A O 1
ATOM 788 N N . VAL A 1 105 ? 5.329 -3.564 -10.860 1.00 94.12 105 VAL A N 1
ATOM 789 C CA . VAL A 1 105 ? 6.246 -2.945 -9.885 1.00 94.12 105 VAL A CA 1
ATOM 790 C C . VAL A 1 105 ? 6.925 -4.058 -9.093 1.00 94.12 105 VAL A C 1
ATOM 792 O O . VAL A 1 105 ? 6.355 -4.595 -8.147 1.00 94.12 105 VAL A O 1
ATOM 795 N N . THR A 1 106 ? 8.129 -4.442 -9.507 1.00 93.81 106 THR A N 1
ATOM 796 C CA . THR A 1 106 ? 8.875 -5.585 -8.944 1.00 93.81 106 THR A CA 1
ATOM 797 C C . THR A 1 106 ? 10.134 -5.177 -8.178 1.00 93.81 106 THR A C 1
ATOM 799 O O . THR A 1 106 ? 10.794 -6.026 -7.590 1.00 93.81 106 THR A O 1
ATOM 802 N N . THR A 1 107 ? 10.468 -3.887 -8.149 1.00 92.25 107 THR A N 1
ATOM 803 C CA . THR A 1 107 ? 11.674 -3.345 -7.513 1.00 92.25 107 THR A CA 1
ATOM 804 C C . THR A 1 107 ? 11.410 -1.939 -6.978 1.00 92.25 107 THR A C 1
ATOM 806 O O . THR A 1 107 ? 10.504 -1.247 -7.444 1.00 92.25 107 THR A O 1
ATOM 809 N N . ASN A 1 108 ? 12.201 -1.513 -5.994 1.00 90.94 108 ASN A N 1
ATOM 810 C CA . ASN A 1 108 ? 12.190 -0.144 -5.491 1.00 90.94 108 ASN A CA 1
ATOM 811 C C . ASN A 1 108 ? 12.838 0.868 -6.450 1.00 90.94 108 ASN A C 1
ATOM 813 O O . ASN A 1 108 ? 12.570 2.059 -6.333 1.00 90.94 108 ASN A O 1
ATOM 817 N N . GLN A 1 109 ? 13.704 0.419 -7.358 1.00 88.88 109 GLN A N 1
ATOM 818 C CA . GLN A 1 109 ? 14.554 1.283 -8.184 1.00 88.88 109 GLN A CA 1
ATOM 819 C C . GLN A 1 109 ? 14.309 1.035 -9.667 1.00 88.88 109 GLN A C 1
ATOM 821 O O . GLN A 1 109 ? 14.060 -0.099 -10.076 1.00 88.88 109 GLN A O 1
ATOM 826 N N . HIS A 1 110 ? 14.442 2.079 -10.482 1.00 82.81 110 HIS A N 1
ATOM 827 C CA . HIS A 1 110 ? 14.449 1.921 -11.937 1.00 82.81 110 HIS A CA 1
ATOM 828 C C . HIS A 1 110 ? 15.667 1.112 -12.394 1.00 82.81 110 HIS A C 1
ATOM 830 O O . HIS A 1 110 ? 16.707 1.143 -11.742 1.00 82.81 110 HIS A O 1
ATOM 836 N N . PHE A 1 111 ? 15.567 0.429 -13.531 1.00 84.6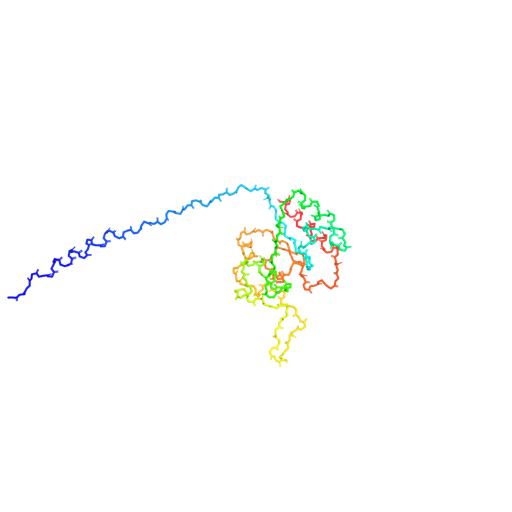2 111 PHE A N 1
ATOM 837 C CA . PHE A 1 111 ? 16.739 -0.097 -14.223 1.00 84.62 111 PHE A CA 1
ATOM 838 C C . PHE A 1 111 ? 17.220 0.940 -15.246 1.00 84.62 111 PHE A C 1
ATOM 840 O O . PHE A 1 111 ? 16.440 1.393 -16.080 1.00 84.62 111 PHE A O 1
ATOM 847 N N . ASP A 1 112 ? 18.484 1.344 -15.150 1.00 84.25 112 ASP A N 1
ATOM 848 C CA . ASP A 1 112 ? 19.161 2.195 -16.126 1.00 84.25 112 ASP A CA 1
ATOM 849 C C . ASP A 1 112 ? 19.742 1.297 -17.225 1.00 84.25 112 ASP A C 1
ATOM 851 O O . ASP A 1 112 ? 20.797 0.682 -17.061 1.00 84.25 112 ASP A O 1
ATOM 855 N N . GLU A 1 113 ? 19.040 1.220 -18.356 1.00 86.62 113 GLU A N 1
ATOM 856 C CA . GLU A 1 113 ? 19.458 0.419 -19.512 1.00 86.62 113 GLU A CA 1
ATOM 857 C C . GLU A 1 113 ? 20.767 0.912 -20.140 1.00 86.62 113 GLU A C 1
ATOM 859 O O . GLU A 1 113 ? 21.506 0.117 -20.717 1.00 86.62 113 GLU A O 1
ATOM 864 N N . THR A 1 114 ? 21.089 2.203 -20.006 1.00 88.19 114 THR A N 1
ATOM 865 C CA . THR A 1 114 ? 22.313 2.780 -20.583 1.00 88.19 114 THR A CA 1
ATOM 866 C C . THR A 1 114 ? 23.539 2.344 -19.788 1.00 88.19 114 THR A C 1
ATOM 868 O O . THR A 1 114 ? 24.593 2.073 -20.360 1.00 88.19 114 THR A O 1
ATOM 871 N N . ARG A 1 115 ? 23.407 2.272 -18.459 1.00 87.19 115 ARG A N 1
ATOM 872 C CA . ARG A 1 115 ? 24.487 1.847 -17.556 1.00 87.19 115 ARG A CA 1
ATOM 873 C C . ARG A 1 115 ? 24.477 0.353 -17.241 1.00 87.19 115 ARG A C 1
ATOM 875 O O . ARG A 1 115 ? 25.481 -0.160 -16.756 1.00 87.19 115 ARG A O 1
ATOM 882 N N . GLY A 1 116 ? 23.368 -0.338 -17.494 1.00 88.25 116 GLY A N 1
ATOM 883 C CA . GLY A 1 116 ? 23.171 -1.734 -17.104 1.00 88.25 116 GLY A CA 1
ATOM 884 C C . GLY A 1 116 ? 23.061 -1.931 -15.587 1.00 88.25 116 GLY A C 1
ATOM 885 O O . GLY A 1 116 ? 23.388 -3.004 -15.083 1.00 88.25 116 GLY A O 1
ATOM 886 N N . THR A 1 117 ? 22.643 -0.903 -14.842 1.00 87.56 117 THR A N 1
ATOM 887 C CA . THR A 1 117 ? 22.592 -0.900 -13.369 1.00 87.56 117 THR A CA 1
ATOM 888 C C . THR A 1 117 ? 21.247 -0.400 -12.855 1.00 87.56 117 THR A C 1
ATOM 890 O O . THR A 1 117 ? 20.468 0.189 -13.595 1.00 87.56 117 THR A O 1
ATOM 893 N N . LEU A 1 118 ? 20.954 -0.593 -11.567 1.00 83.00 118 LEU A N 1
ATOM 894 C CA . LEU A 1 118 ? 19.812 0.078 -10.940 1.00 83.00 118 LEU A CA 1
ATOM 895 C C . LEU A 1 118 ? 20.079 1.585 -10.806 1.00 83.00 118 LEU A C 1
ATOM 897 O O . LEU A 1 118 ? 21.206 2.003 -10.542 1.00 83.00 118 LEU A O 1
ATOM 901 N N . SER A 1 119 ? 19.032 2.384 -10.982 1.00 80.75 119 SER A N 1
ATOM 902 C CA . SER A 1 119 ? 19.033 3.826 -10.754 1.00 80.75 119 SER A CA 1
ATOM 903 C C . SER A 1 119 ? 19.159 4.137 -9.265 1.00 80.75 119 SER A C 1
ATOM 905 O O . SER A 1 119 ? 18.618 3.432 -8.411 1.00 80.75 119 SER A O 1
ATOM 907 N N . GLU A 1 120 ? 19.801 5.257 -8.947 1.00 74.94 120 GLU A N 1
ATOM 908 C CA . GLU A 1 120 ? 19.824 5.815 -7.590 1.00 74.94 120 GLU A CA 1
ATOM 909 C C . GLU A 1 120 ? 18.451 6.363 -7.159 1.00 74.94 120 GLU A C 1
ATOM 911 O O . GLU A 1 120 ? 18.216 6.605 -5.976 1.00 74.94 120 GLU A O 1
ATOM 916 N N . THR A 1 121 ? 17.524 6.542 -8.106 1.00 76.69 121 THR A N 1
ATOM 917 C CA . THR A 1 121 ? 16.171 7.045 -7.853 1.00 76.69 121 THR A CA 1
ATOM 918 C C . THR A 1 121 ? 15.150 5.925 -7.646 1.00 76.69 121 THR A C 1
ATOM 920 O O . THR A 1 121 ? 15.170 4.884 -8.310 1.00 76.69 121 THR A O 1
ATOM 923 N N . ASN A 1 122 ? 14.210 6.176 -6.732 1.00 78.50 122 ASN A N 1
ATOM 924 C CA . ASN A 1 122 ? 13.114 5.260 -6.425 1.00 78.50 122 ASN A CA 1
ATOM 925 C C . ASN A 1 122 ? 11.968 5.356 -7.447 1.00 78.50 122 ASN A C 1
ATOM 927 O O . ASN A 1 122 ? 11.622 6.446 -7.898 1.00 78.50 122 ASN A O 1
ATOM 931 N N . LEU A 1 123 ? 11.311 4.223 -7.704 1.00 81.12 123 LEU A N 1
ATOM 932 C CA . LEU A 1 123 ? 10.132 4.050 -8.568 1.00 81.12 123 LEU A CA 1
ATOM 933 C C . LEU A 1 123 ? 8.820 4.487 -7.869 1.00 81.12 123 LEU A C 1
ATOM 935 O O . LEU A 1 123 ? 7.815 3.793 -7.930 1.00 81.12 123 LEU A O 1
ATOM 939 N N . ASP A 1 124 ? 8.822 5.597 -7.124 1.00 84.06 124 ASP A N 1
ATOM 940 C CA . ASP A 1 124 ? 7.723 5.978 -6.201 1.00 84.06 124 ASP A CA 1
ATOM 941 C C . ASP A 1 124 ? 6.499 6.626 -6.888 1.00 84.06 124 ASP A C 1
ATOM 943 O O . ASP A 1 124 ? 5.537 7.049 -6.242 1.00 84.06 124 ASP A O 1
ATOM 947 N N . ASP A 1 125 ? 6.546 6.756 -8.209 1.00 86.88 125 ASP A N 1
ATOM 948 C CA . ASP A 1 125 ? 5.555 7.491 -8.986 1.00 86.88 125 ASP A CA 1
ATOM 949 C C . ASP A 1 125 ? 4.312 6.645 -9.293 1.00 86.88 125 ASP A C 1
ATOM 951 O O . ASP A 1 125 ? 4.411 5.531 -9.820 1.00 86.88 125 ASP A O 1
ATOM 955 N N . ALA A 1 126 ? 3.138 7.212 -9.005 1.00 87.31 126 ALA A N 1
ATOM 956 C CA . ALA A 1 126 ? 1.835 6.622 -9.282 1.00 87.31 126 ALA A CA 1
ATOM 957 C C . ALA A 1 126 ? 1.604 6.350 -10.779 1.00 87.31 126 ALA A C 1
ATOM 959 O O . ALA A 1 126 ? 0.796 5.485 -11.114 1.00 87.31 126 ALA A O 1
ATOM 960 N N . LEU A 1 127 ? 2.332 7.021 -11.678 1.00 88.31 127 LEU A N 1
ATOM 961 C CA . LEU A 1 127 ? 2.313 6.760 -13.122 1.00 88.31 127 LEU A CA 1
ATOM 962 C C . LEU A 1 127 ? 2.747 5.332 -13.492 1.00 88.31 127 LEU A C 1
ATOM 964 O O . LEU A 1 127 ? 2.389 4.847 -14.564 1.00 88.31 127 LEU A O 1
ATOM 968 N N . HIS A 1 128 ? 3.478 4.640 -12.613 1.00 90.81 128 HIS A N 1
ATOM 969 C CA . HIS A 1 128 ? 3.863 3.239 -12.815 1.00 90.81 128 HIS A CA 1
ATOM 970 C C . HIS A 1 128 ? 2.782 2.245 -12.379 1.00 90.81 128 HIS A C 1
ATOM 972 O O . HIS A 1 128 ? 2.928 1.042 -12.597 1.00 90.81 128 HIS A O 1
ATOM 978 N N . LEU A 1 129 ? 1.698 2.715 -11.755 1.00 94.44 129 LEU A N 1
ATOM 979 C CA . LEU A 1 129 ? 0.568 1.863 -11.415 1.00 94.44 129 LEU A CA 1
ATOM 980 C C . LEU A 1 129 ? -0.328 1.642 -12.646 1.00 94.44 129 LEU A C 1
ATOM 982 O O . LEU A 1 129 ? -0.489 2.535 -13.481 1.00 94.44 129 LEU A O 1
ATOM 986 N N . PRO A 1 130 ? -0.998 0.481 -12.747 1.00 94.38 130 PRO A N 1
ATOM 987 C CA . PRO A 1 130 ? -2.072 0.284 -13.712 1.00 94.38 130 PRO A CA 1
ATOM 988 C C . PRO A 1 130 ? -3.136 1.381 -13.599 1.00 94.38 130 PRO A C 1
ATOM 990 O O . PRO A 1 130 ? -3.449 1.822 -12.494 1.00 94.38 130 PRO A O 1
ATOM 993 N N . LYS A 1 131 ? -3.758 1.757 -14.726 1.00 92.31 131 LYS A N 1
ATOM 994 C CA . LYS A 1 131 ? -4.826 2.779 -14.763 1.00 92.31 131 LYS A CA 1
ATOM 995 C C . LYS A 1 131 ? -5.956 2.497 -13.776 1.00 92.31 131 LYS A C 1
ATOM 997 O O . LYS A 1 131 ? -6.474 3.418 -13.166 1.00 92.31 131 LYS A O 1
ATOM 1002 N N . GLU A 1 132 ? -6.329 1.228 -13.635 1.00 93.12 132 GLU A N 1
ATOM 1003 C CA . GLU A 1 132 ? -7.270 0.780 -12.614 1.00 93.12 132 GLU A CA 1
ATOM 1004 C C . GLU A 1 132 ? -6.522 0.475 -11.319 1.00 93.12 132 GLU A C 1
ATOM 1006 O O . GLU A 1 132 ? -5.896 -0.581 -11.182 1.00 93.12 132 GLU A O 1
ATOM 1011 N N . ASN A 1 133 ? -6.602 1.402 -10.374 1.00 95.25 133 ASN A N 1
ATOM 1012 C CA . ASN A 1 133 ? -6.051 1.276 -9.029 1.00 95.25 133 ASN A CA 1
ATOM 1013 C C . ASN A 1 133 ? -6.933 2.024 -8.012 1.00 95.25 133 ASN A C 1
ATOM 1015 O O . ASN A 1 133 ? -7.814 2.799 -8.387 1.00 95.25 133 ASN A O 1
ATOM 1019 N N . LEU A 1 134 ? -6.693 1.821 -6.718 1.00 95.44 134 LEU A N 1
ATOM 1020 C CA . LEU A 1 134 ? -7.455 2.443 -5.637 1.00 95.44 134 LEU A CA 1
ATOM 1021 C C . LEU A 1 134 ? -7.516 3.969 -5.772 1.00 95.44 134 LEU A C 1
ATOM 1023 O O . LEU A 1 134 ? -8.595 4.532 -5.649 1.00 95.44 134 LEU A O 1
ATOM 1027 N N . LEU A 1 135 ? -6.400 4.638 -6.076 1.00 94.62 135 LEU A N 1
ATOM 1028 C CA . LEU A 1 135 ? -6.357 6.101 -6.188 1.00 94.62 135 LEU A CA 1
ATOM 1029 C C . LEU A 1 135 ? -7.268 6.600 -7.317 1.00 94.62 135 LEU A C 1
ATOM 1031 O O . LEU A 1 135 ? -8.076 7.496 -7.093 1.00 94.62 135 LEU A O 1
ATOM 1035 N N . SER A 1 136 ? -7.218 5.952 -8.485 1.00 94.19 136 SER A N 1
ATOM 1036 C CA . SER A 1 136 ? -8.092 6.274 -9.624 1.00 94.19 136 SER A CA 1
ATOM 1037 C C . SER A 1 136 ? -9.580 6.049 -9.316 1.00 94.19 136 SER A C 1
ATOM 1039 O O . SER A 1 136 ? -10.441 6.798 -9.775 1.00 94.19 136 SER A O 1
ATOM 1041 N N . LEU A 1 137 ? -9.901 5.029 -8.509 1.00 94.31 137 LEU A N 1
ATOM 1042 C CA . LEU A 1 137 ? -11.273 4.755 -8.085 1.00 94.31 137 LEU A CA 1
ATOM 1043 C C . LEU A 1 137 ? -11.767 5.834 -7.120 1.00 94.31 137 LEU A C 1
ATOM 1045 O O . LEU A 1 137 ? -12.882 6.320 -7.275 1.00 94.31 137 LEU A O 1
ATOM 1049 N N . LEU A 1 138 ? -10.935 6.239 -6.158 1.00 93.94 138 LEU A N 1
ATOM 1050 C CA . LEU A 1 138 ? -11.271 7.305 -5.214 1.00 93.94 138 LEU A CA 1
ATOM 1051 C C . LEU A 1 138 ? -11.468 8.650 -5.931 1.00 93.94 138 LEU A C 1
ATOM 1053 O O . LEU A 1 138 ? -12.417 9.369 -5.618 1.00 93.94 138 LEU A O 1
ATOM 1057 N N . GLU A 1 139 ? -10.627 8.960 -6.921 1.00 92.69 139 GLU A N 1
ATOM 1058 C CA . GLU A 1 139 ? -10.770 10.144 -7.777 1.00 92.69 139 GLU A CA 1
ATOM 1059 C C . GLU A 1 139 ? -12.090 10.112 -8.562 1.00 92.69 139 GLU A C 1
ATOM 1061 O O . GLU A 1 139 ? -12.851 11.082 -8.547 1.00 92.69 139 GLU A O 1
ATOM 1066 N N . LYS A 1 140 ? -12.409 8.978 -9.199 1.00 93.75 140 LYS A N 1
ATOM 1067 C CA . LYS A 1 140 ? -13.659 8.791 -9.952 1.00 93.75 140 LYS A CA 1
ATOM 1068 C C . LYS A 1 140 ? -14.901 8.977 -9.078 1.00 93.75 140 LYS A C 1
ATOM 1070 O O . LYS A 1 140 ? -15.879 9.579 -9.522 1.00 93.75 140 LYS A O 1
ATOM 1075 N N . GLU A 1 141 ? -14.849 8.493 -7.840 1.00 92.94 141 GLU A N 1
ATOM 1076 C CA . GLU A 1 141 ? -15.906 8.668 -6.837 1.00 92.94 141 GLU A CA 1
ATOM 1077 C C . GLU A 1 141 ? -15.880 10.059 -6.172 1.00 92.94 141 GLU A C 1
ATOM 1079 O O . GLU A 1 141 ? -16.697 10.342 -5.296 1.00 92.94 141 GLU A O 1
ATOM 1084 N N . LYS A 1 142 ? -14.974 10.949 -6.605 1.00 93.69 142 LYS A N 1
ATOM 1085 C CA . LYS A 1 142 ? -14.821 12.330 -6.121 1.00 93.69 142 LYS A CA 1
ATOM 1086 C C . LYS A 1 142 ? -14.589 12.407 -4.610 1.00 93.69 142 LYS A C 1
ATOM 1088 O O . LYS A 1 142 ? -15.085 13.317 -3.945 1.00 93.69 142 LYS A O 1
ATOM 1093 N N . LEU A 1 143 ? -13.853 11.442 -4.062 1.00 93.50 143 LEU A N 1
ATOM 1094 C CA . LEU A 1 143 ? -13.505 11.410 -2.647 1.00 93.50 143 LEU A CA 1
ATOM 1095 C C . LEU A 1 143 ? -12.290 12.297 -2.360 1.00 93.50 143 LEU A C 1
ATOM 1097 O O . LEU A 1 143 ? -11.346 12.369 -3.145 1.00 93.50 143 LEU A O 1
ATOM 1101 N N . THR A 1 144 ? -12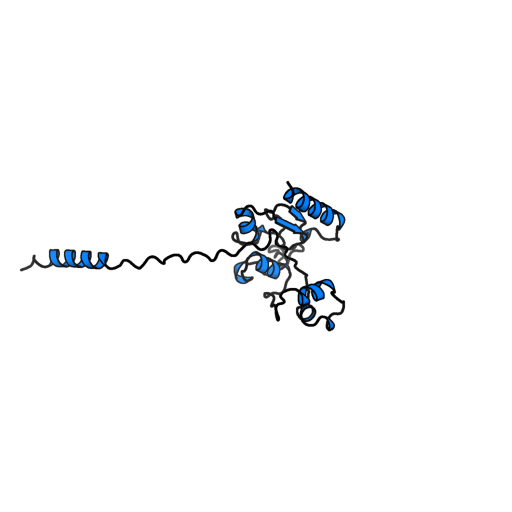.296 12.940 -1.194 1.00 94.50 144 THR A N 1
ATOM 1102 C CA . THR A 1 144 ? -11.140 13.682 -0.683 1.00 94.50 144 THR A CA 1
ATOM 1103 C C . THR A 1 144 ? -10.070 12.696 -0.222 1.00 94.50 144 THR A C 1
ATOM 1105 O O . THR A 1 144 ? -10.325 11.861 0.647 1.00 94.50 144 THR A O 1
ATOM 1108 N N . VAL A 1 145 ? -8.861 12.800 -0.778 1.00 94.69 145 VAL A N 1
ATOM 1109 C CA . VAL A 1 145 ? -7.747 11.889 -0.471 1.00 94.69 145 VAL A CA 1
ATOM 1110 C C . VAL A 1 145 ? -6.512 12.684 -0.075 1.00 94.69 145 VAL A C 1
ATOM 1112 O O . VAL A 1 145 ? -6.043 13.542 -0.822 1.00 94.69 145 VAL A O 1
ATOM 1115 N N . ALA A 1 146 ? -5.957 12.361 1.091 1.00 93.62 146 ALA A N 1
ATOM 1116 C CA . ALA A 1 146 ? -4.685 12.892 1.558 1.00 93.62 146 ALA A CA 1
ATOM 1117 C C . ALA A 1 146 ? -3.682 11.752 1.771 1.00 93.62 146 ALA A C 1
ATOM 1119 O O . ALA A 1 146 ? -3.997 10.770 2.443 1.00 93.62 146 ALA A O 1
ATOM 1120 N N . ALA A 1 147 ? -2.470 11.899 1.235 1.00 92.19 147 ALA A N 1
ATOM 1121 C CA . ALA A 1 147 ? -1.364 10.971 1.452 1.00 92.19 147 ALA A CA 1
ATOM 1122 C C . ALA A 1 147 ? -0.197 11.679 2.144 1.00 92.19 147 ALA A C 1
ATOM 1124 O O . ALA A 1 147 ? 0.204 12.775 1.748 1.00 92.19 147 ALA A O 1
ATOM 1125 N N . MET A 1 148 ? 0.362 11.041 3.177 1.00 90.56 148 MET A N 1
ATOM 1126 C CA . MET A 1 148 ? 1.551 11.526 3.878 1.00 90.56 148 MET A CA 1
ATOM 1127 C C . MET A 1 148 ? 2.599 10.427 3.960 1.00 90.56 148 MET A C 1
ATOM 1129 O O . MET A 1 148 ? 2.432 9.456 4.692 1.00 90.56 148 MET A O 1
ATOM 1133 N N . GLY A 1 149 ? 3.668 10.580 3.184 1.00 87.88 149 GLY A N 1
ATOM 1134 C CA . GLY A 1 149 ? 4.763 9.623 3.081 1.00 87.88 149 GLY A CA 1
ATOM 1135 C C . GLY A 1 149 ? 4.326 8.243 2.594 1.00 87.88 149 GLY A C 1
ATOM 1136 O O . GLY A 1 149 ? 5.036 7.279 2.855 1.00 87.88 149 GLY A O 1
ATOM 1137 N N . PHE A 1 150 ? 3.162 8.122 1.945 1.00 92.06 150 PHE A N 1
ATOM 1138 C CA . PHE A 1 150 ? 2.664 6.838 1.458 1.00 92.06 150 PHE A CA 1
ATOM 1139 C C . PHE A 1 150 ? 3.330 6.520 0.109 1.00 92.06 150 PHE A C 1
ATOM 1141 O O . PHE A 1 150 ? 3.180 7.319 -0.821 1.00 92.06 150 PHE A O 1
ATOM 1148 N N . PRO A 1 151 ? 4.068 5.404 -0.024 1.00 92.81 151 PRO A N 1
ATOM 1149 C CA . PRO A 1 151 ? 4.741 5.063 -1.272 1.00 92.81 151 PRO A CA 1
ATOM 1150 C C . PRO A 1 151 ? 3.780 4.873 -2.449 1.00 92.81 151 PRO A C 1
ATOM 1152 O O . PRO A 1 151 ? 2.609 4.552 -2.250 1.00 92.81 151 PRO A O 1
ATOM 1155 N N . MET A 1 152 ? 4.285 5.019 -3.673 1.00 92.56 152 MET A N 1
ATOM 1156 C CA . MET A 1 152 ? 3.527 4.910 -4.929 1.00 92.56 152 MET A CA 1
ATOM 1157 C C . MET A 1 152 ? 2.444 5.984 -5.102 1.00 92.56 152 MET A C 1
ATOM 1159 O O . MET A 1 152 ? 1.498 5.803 -5.870 1.00 92.56 152 MET A O 1
ATOM 1163 N N . THR A 1 153 ? 2.550 7.099 -4.373 1.00 92.75 153 THR A N 1
ATOM 1164 C CA . THR A 1 153 ? 1.616 8.227 -4.502 1.00 92.75 153 THR A CA 1
ATOM 1165 C C . THR A 1 153 ? 2.250 9.451 -5.134 1.00 92.75 153 THR A C 1
ATOM 1167 O O . THR A 1 153 ? 1.522 10.407 -5.385 1.00 92.75 153 THR A O 1
ATOM 1170 N N . ALA A 1 154 ? 3.562 9.480 -5.403 1.00 89.38 154 ALA A N 1
ATOM 1171 C CA . ALA A 1 154 ? 4.161 10.639 -6.061 1.00 89.38 154 ALA A CA 1
ATOM 1172 C C . ALA A 1 154 ? 3.439 10.905 -7.394 1.00 89.38 154 ALA A C 1
ATOM 1174 O O . ALA A 1 154 ? 3.088 9.973 -8.107 1.00 89.38 154 ALA A O 1
ATOM 1175 N N . GLN A 1 155 ? 3.143 12.178 -7.666 1.00 86.69 155 GLN A N 1
ATOM 1176 C CA . GLN A 1 155 ? 2.366 12.629 -8.833 1.00 86.69 155 GLN A CA 1
ATOM 1177 C C . GLN A 1 155 ? 0.925 12.084 -8.947 1.00 86.69 155 GLN A C 1
ATOM 1179 O O . GLN A 1 155 ? 0.259 12.334 -9.948 1.00 86.69 155 GLN A O 1
ATOM 1184 N N . ALA A 1 156 ? 0.395 11.396 -7.928 1.00 89.69 156 ALA A N 1
ATOM 1185 C CA . ALA A 1 156 ? -0.996 10.953 -7.936 1.00 89.69 156 ALA A CA 1
ATOM 1186 C C . ALA A 1 156 ? -1.978 12.137 -7.951 1.00 89.69 156 ALA A C 1
ATOM 1188 O O . ALA A 1 156 ? -1.784 13.132 -7.245 1.00 89.69 156 ALA A O 1
ATOM 1189 N N . ALA A 1 157 ? -3.081 11.978 -8.687 1.00 88.88 157 ALA A N 1
ATOM 1190 C CA . ALA A 1 157 ? -4.206 12.909 -8.721 1.00 88.88 157 ALA A CA 1
ATOM 1191 C C . ALA A 1 157 ? -5.065 12.795 -7.444 1.00 88.88 157 ALA A C 1
ATOM 1193 O O . ALA A 1 157 ? -6.177 12.276 -7.447 1.00 88.88 157 ALA A O 1
ATOM 1194 N N . ILE A 1 158 ? -4.517 13.250 -6.316 1.00 89.94 158 ILE A N 1
ATOM 1195 C CA . ILE A 1 158 ? -5.175 13.254 -5.001 1.00 89.94 158 ILE A CA 1
ATOM 1196 C C . ILE A 1 158 ? -5.215 14.667 -4.415 1.00 89.94 158 ILE A C 1
ATOM 1198 O O . ILE A 1 158 ? -4.443 15.536 -4.815 1.00 89.94 158 ILE A O 1
ATOM 1202 N N . THR A 1 159 ? -6.107 14.908 -3.449 1.00 90.81 159 THR A N 1
ATOM 1203 C CA . THR A 1 159 ? -6.352 16.252 -2.895 1.00 90.81 159 THR A CA 1
ATOM 1204 C C . THR A 1 159 ? -5.103 16.870 -2.280 1.00 90.81 159 THR A C 1
ATOM 1206 O O . THR A 1 159 ? -4.805 18.035 -2.539 1.00 90.81 159 THR A O 1
ATOM 1209 N N . THR A 1 160 ? -4.375 16.096 -1.472 1.00 89.12 160 THR A N 1
ATOM 1210 C CA . THR A 1 160 ? -3.124 16.555 -0.870 1.00 89.12 160 THR A CA 1
ATOM 1211 C C . THR A 1 160 ? -2.110 15.427 -0.807 1.00 89.12 160 THR A C 1
ATOM 1213 O O . THR A 1 160 ? -2.432 14.311 -0.401 1.00 89.12 160 THR A O 1
ATOM 1216 N N . ASN A 1 161 ? -0.861 15.732 -1.153 1.00 87.69 161 ASN A N 1
ATOM 1217 C CA . ASN A 1 161 ? 0.213 14.756 -1.143 1.00 87.69 161 ASN A CA 1
ATOM 1218 C C . ASN A 1 161 ? 1.501 15.320 -0.538 1.00 87.69 161 ASN A C 1
ATOM 1220 O O . ASN A 1 161 ? 2.058 16.309 -1.018 1.00 87.69 161 ASN A O 1
ATOM 1224 N N . GLN A 1 162 ? 2.001 14.644 0.490 1.00 83.56 162 GLN A N 1
ATOM 1225 C CA . GLN A 1 162 ? 3.378 14.758 0.942 1.00 83.56 162 GLN A CA 1
ATOM 1226 C C . GLN A 1 162 ? 4.105 13.470 0.539 1.00 83.56 162 GLN A C 1
ATOM 1228 O O . GLN A 1 162 ? 4.019 12.473 1.245 1.00 83.56 162 GLN A O 1
ATOM 1233 N N . SER A 1 163 ? 4.799 13.490 -0.602 1.00 68.06 163 SER A N 1
ATOM 1234 C CA . SER A 1 163 ? 5.414 12.292 -1.195 1.00 68.06 163 SER A CA 1
ATOM 1235 C C . SER A 1 163 ? 6.454 11.631 -0.279 1.00 68.06 163 SER A C 1
ATOM 1237 O O . SER A 1 163 ? 7.213 12.310 0.421 1.00 68.06 163 SER A O 1
ATOM 1239 N N . PHE A 1 164 ? 6.502 10.296 -0.336 1.00 68.75 164 PHE A N 1
ATOM 1240 C CA . PHE A 1 164 ? 7.509 9.456 0.311 1.00 68.75 164 PHE A CA 1
ATOM 1241 C C . PHE A 1 164 ? 8.932 9.773 -0.178 1.00 68.75 164 PHE A C 1
ATOM 1243 O O . PHE A 1 164 ? 9.836 9.919 0.644 1.00 68.75 164 PHE A O 1
ATOM 1250 N N . ALA A 1 165 ? 9.116 9.998 -1.484 1.00 60.50 165 ALA A N 1
ATOM 1251 C CA . ALA A 1 165 ? 10.406 10.346 -2.088 1.00 60.50 165 ALA A CA 1
ATOM 1252 C C . ALA A 1 165 ? 11.048 11.647 -1.550 1.00 60.50 165 ALA A C 1
ATOM 1254 O O . ALA A 1 165 ? 12.249 11.848 -1.707 1.00 60.50 165 ALA A O 1
ATOM 1255 N N . VAL A 1 166 ? 10.276 12.528 -0.897 1.00 52.19 166 VAL A N 1
ATOM 1256 C CA . VAL A 1 166 ? 10.751 13.826 -0.372 1.00 52.19 166 VAL A CA 1
ATOM 1257 C C . VAL A 1 166 ? 11.151 13.754 1.112 1.00 52.19 166 VAL A C 1
ATOM 1259 O O . VAL A 1 166 ? 11.689 14.715 1.663 1.00 52.19 166 VAL A O 1
ATOM 1262 N N . VAL A 1 167 ? 10.932 12.629 1.799 1.00 48.19 167 VAL A N 1
ATOM 1263 C CA . VAL A 1 167 ? 11.236 12.522 3.235 1.00 48.19 167 VAL A CA 1
ATOM 1264 C C . VAL A 1 167 ? 12.688 12.091 3.445 1.00 48.19 167 VAL A C 1
ATOM 1266 O O . VAL A 1 167 ? 12.972 10.959 3.817 1.00 48.19 167 VAL A O 1
ATOM 1269 N N . THR A 1 168 ? 13.627 13.018 3.258 1.00 43.78 168 THR A N 1
ATOM 1270 C CA . THR A 1 168 ? 14.989 12.858 3.796 1.00 43.78 168 THR A CA 1
ATOM 1271 C C . THR A 1 168 ? 15.056 13.193 5.288 1.00 43.78 168 THR A C 1
ATOM 1273 O O . THR A 1 168 ? 15.977 12.742 5.963 1.00 43.78 168 THR A O 1
ATOM 1276 N N . GLN A 1 169 ? 14.062 13.909 5.843 1.00 41.56 169 GLN A N 1
ATOM 1277 C CA . GLN A 1 169 ? 13.892 14.143 7.286 1.00 41.56 169 GLN A CA 1
ATOM 1278 C C . GLN A 1 169 ? 12.399 14.311 7.656 1.00 41.56 169 GLN A C 1
ATOM 1280 O O . GLN A 1 169 ? 11.641 14.893 6.872 1.00 41.56 169 GLN A O 1
ATOM 1285 N N . PRO A 1 170 ? 11.939 13.852 8.840 1.00 48.66 170 PRO A N 1
ATOM 1286 C CA . PRO A 1 170 ? 10.551 14.025 9.264 1.00 48.66 170 PRO A CA 1
ATOM 1287 C C . PRO A 1 170 ? 10.220 15.510 9.487 1.00 48.66 170 PRO A C 1
ATOM 1289 O O . PRO A 1 170 ? 10.540 16.088 10.524 1.00 48.66 170 PRO A O 1
ATOM 1292 N N . ASN A 1 171 ? 9.533 16.145 8.534 1.00 58.44 171 ASN A N 1
ATOM 1293 C CA . ASN A 1 171 ? 9.020 17.507 8.705 1.00 58.44 171 ASN A CA 1
ATOM 1294 C C . ASN A 1 171 ? 7.636 17.475 9.378 1.00 58.44 171 ASN A C 1
ATOM 1296 O O . ASN A 1 171 ? 6.588 17.540 8.730 1.00 58.44 171 ASN A O 1
ATOM 1300 N N . THR A 1 172 ? 7.647 17.362 10.706 1.00 60.00 172 THR A N 1
ATOM 1301 C CA . THR A 1 172 ? 6.450 17.298 11.564 1.00 60.00 172 THR A CA 1
ATOM 1302 C C . THR A 1 172 ? 5.557 18.537 11.469 1.00 60.00 172 THR A C 1
ATOM 1304 O O . THR A 1 172 ? 4.354 18.441 11.710 1.00 60.00 172 THR A O 1
ATOM 1307 N N . ARG A 1 173 ? 6.110 19.694 11.085 1.00 63.38 173 ARG A N 1
ATOM 1308 C CA . ARG A 1 173 ? 5.352 20.934 10.885 1.00 63.38 173 ARG A CA 1
ATOM 1309 C C . ARG A 1 173 ? 4.473 20.856 9.638 1.00 63.38 173 ARG A C 1
ATOM 1311 O O . ARG A 1 173 ? 3.266 21.052 9.742 1.00 63.38 173 ARG A O 1
ATOM 1318 N N . LYS A 1 174 ? 5.052 20.471 8.497 1.00 62.62 174 LYS A N 1
ATOM 1319 C CA . LYS A 1 174 ? 4.319 20.336 7.227 1.00 62.62 174 LYS A CA 1
ATOM 1320 C C . LYS A 1 174 ? 3.217 19.273 7.307 1.00 62.62 174 LYS A C 1
ATOM 1322 O O . LYS A 1 174 ? 2.126 19.474 6.776 1.00 62.62 174 LYS A O 1
ATOM 1327 N N . ALA A 1 175 ? 3.470 18.185 8.037 1.00 59.75 175 ALA A N 1
ATOM 1328 C CA . ALA A 1 175 ? 2.472 17.148 8.297 1.00 59.75 175 ALA A CA 1
ATOM 1329 C C . ALA A 1 175 ? 1.277 17.676 9.118 1.00 59.75 175 ALA A C 1
ATOM 1331 O O . ALA A 1 175 ? 0.124 17.409 8.782 1.00 59.75 175 ALA A O 1
ATOM 1332 N N . LYS A 1 176 ? 1.531 18.474 10.168 1.00 68.38 176 LYS A N 1
ATOM 1333 C CA . LYS A 1 176 ? 0.471 19.106 10.977 1.00 68.38 176 LYS A CA 1
ATOM 1334 C C . LYS A 1 176 ? -0.346 20.122 10.178 1.00 68.38 176 LYS A C 1
ATOM 1336 O O . LYS A 1 176 ? -1.566 20.127 10.290 1.00 68.38 176 LYS A O 1
ATOM 1341 N N . GLU A 1 177 ? 0.312 20.953 9.374 1.00 73.38 177 GLU A N 1
ATOM 1342 C CA . GLU A 1 177 ? -0.346 21.952 8.519 1.00 73.38 177 GLU A CA 1
ATOM 1343 C C . GLU A 1 177 ? -1.239 21.278 7.464 1.00 73.38 177 GLU A C 1
ATOM 1345 O O . GLU A 1 177 ? -2.388 21.672 7.271 1.00 73.38 177 GLU A O 1
ATOM 1350 N N . THR A 1 178 ? -0.749 20.193 6.858 1.00 64.62 178 THR A N 1
ATOM 1351 C CA . THR A 1 178 ? -1.505 19.380 5.895 1.00 64.62 178 THR A CA 1
ATOM 1352 C C . THR A 1 178 ? -2.735 18.741 6.537 1.00 64.62 178 THR A C 1
ATOM 1354 O O . THR A 1 178 ? -3.835 18.831 5.994 1.00 64.62 178 THR A O 1
ATOM 1357 N N . LEU A 1 179 ? -2.573 18.140 7.719 1.00 67.06 179 LEU A N 1
ATOM 1358 C CA . LEU A 1 179 ? -3.682 17.529 8.448 1.00 67.06 179 LEU A CA 1
ATOM 1359 C C . LEU A 1 179 ? -4.736 18.570 8.848 1.00 67.06 179 LEU A C 1
ATOM 1361 O O . LEU A 1 179 ? -5.930 18.326 8.696 1.00 67.06 179 LEU A O 1
ATOM 1365 N N . ALA A 1 180 ? -4.305 19.746 9.310 1.00 70.38 180 ALA A N 1
ATOM 1366 C CA . ALA A 1 180 ? -5.208 20.836 9.656 1.00 70.38 180 ALA A CA 1
ATOM 1367 C C . ALA A 1 180 ? -6.021 21.318 8.443 1.00 70.38 180 ALA A C 1
ATOM 1369 O O . ALA A 1 180 ? -7.224 21.521 8.576 1.00 70.38 180 ALA A O 1
ATOM 1370 N N . ALA A 1 181 ? -5.394 21.436 7.267 1.00 65.75 181 ALA A N 1
ATOM 1371 C CA . ALA A 1 181 ? -6.061 21.846 6.031 1.00 65.75 181 ALA A CA 1
ATOM 1372 C C . ALA A 1 181 ? -7.118 20.838 5.546 1.00 65.75 181 ALA A C 1
ATOM 1374 O O . ALA A 1 181 ? -8.142 21.233 4.994 1.00 65.75 181 ALA A O 1
ATOM 1375 N N . VAL A 1 182 ? -6.893 19.539 5.764 1.00 63.09 182 VAL A N 1
ATOM 1376 C CA . VAL A 1 182 ? -7.889 18.499 5.459 1.00 63.09 182 VAL A CA 1
ATOM 1377 C C . VAL A 1 182 ? -9.066 18.586 6.434 1.00 63.09 182 VAL A C 1
ATOM 1379 O O . VAL A 1 182 ? -10.219 18.582 6.014 1.00 63.09 182 VAL A O 1
ATOM 1382 N N . VAL A 1 183 ? -8.786 18.741 7.732 1.00 68.56 183 VAL A N 1
ATOM 1383 C CA . VAL A 1 183 ? -9.820 18.796 8.780 1.00 68.56 183 VAL A CA 1
ATOM 1384 C C . VAL A 1 183 ? -10.717 20.032 8.659 1.00 68.56 183 VAL A C 1
ATOM 1386 O O . VAL A 1 183 ? -11.907 19.946 8.958 1.00 68.56 183 VAL A O 1
ATOM 1389 N N . THR A 1 184 ? -10.187 21.185 8.246 1.00 64.19 184 THR A N 1
ATOM 1390 C CA . THR A 1 184 ? -10.992 22.408 8.079 1.00 64.19 184 THR A CA 1
ATOM 1391 C C . THR A 1 184 ? -11.884 22.368 6.844 1.00 64.19 184 THR A C 1
ATOM 1393 O O . THR A 1 184 ? -12.986 22.907 6.893 1.00 64.19 184 THR A O 1
ATOM 1396 N N . ARG A 1 185 ? -11.451 21.712 5.762 1.00 56.09 185 ARG A N 1
ATOM 1397 C CA . ARG A 1 185 ? -12.207 21.641 4.503 1.00 56.09 185 ARG A CA 1
ATOM 1398 C C . ARG A 1 185 ? -13.412 20.699 4.570 1.00 56.09 185 ARG A C 1
ATOM 1400 O O . ARG A 1 185 ? -14.389 20.949 3.885 1.00 56.09 185 ARG A O 1
ATOM 1407 N N . ASP A 1 186 ? -13.360 19.684 5.430 1.00 48.66 186 ASP A N 1
ATOM 1408 C CA . ASP A 1 186 ? -14.472 18.753 5.696 1.00 48.66 186 ASP A CA 1
ATOM 1409 C C . ASP A 1 186 ? -15.562 19.333 6.622 1.00 48.66 186 ASP A C 1
ATOM 1411 O O . ASP A 1 186 ? -16.598 18.704 6.833 1.00 48.66 186 ASP A O 1
ATOM 1415 N N . ARG A 1 187 ? -15.323 20.505 7.228 1.00 49.81 187 ARG A N 1
ATOM 1416 C CA . ARG A 1 187 ? -16.278 21.185 8.124 1.00 49.81 187 ARG A CA 1
ATOM 1417 C C . ARG A 1 187 ? -17.061 22.320 7.453 1.00 49.81 187 ARG A C 1
ATOM 1419 O O . ARG A 1 187 ? -17.876 22.938 8.137 1.00 49.81 187 ARG A O 1
ATOM 1426 N N . ALA A 1 188 ? -16.792 22.607 6.181 1.00 44.66 188 ALA A N 1
ATOM 1427 C CA . ALA A 1 188 ? -17.490 23.604 5.368 1.00 44.66 188 ALA A CA 1
ATOM 1428 C C . ALA A 1 188 ? -18.438 22.909 4.385 1.00 44.66 188 ALA A C 1
ATOM 1430 O O . ALA A 1 188 ? -19.537 23.459 4.161 1.00 44.66 188 ALA A O 1
#

Radius of gyration: 26.87 Å; chains: 1; bounding box: 65×60×84 Å

Secondary structure (DSSP, 8-state):
---SSHHHHHHHHHHHHTS--PPP---PPPP------S-------TT--HHHHH-GGGSSS--HHHHHHHHHS---S--PPPSS--HHHHHHHHHHSS-HHHH----SEEEETTTTEEEEEE--BGGGS-SSSHHHHHHHTT---EEES-TT-BT-S-SEEE-GGG-SS--HHHHHHHHHHHHHHTT-